Protein AF-A0A9W7AQK0-F1 (afdb_monomer_lite)

pLDDT: mean 72.65, std 18.32, range [32.09, 97.5]

Sequence (331 aa):
MNHQLFLATLLLLLQFLTVHTFIPSANLRSRTTLHSSPDDPESLLAEARRLRESASQLSSELPARPPPPSFAPPPTIQVYGSNGLLGSHLTKTLLRSTKSPVTALVHDYSRVSKISLTVGAEDGKGQIQAAWKSLEQSMEYDPTTQSSFGLDRLSLLECEILDPASLPPPADIIYFCATDFAGNKPRAISRLDPGLLFRSISRPLKGRVEIEGLKNLLQSIQKSKKKKDKKVTLIVPTVKRSAYGDFVTPFGDFHSIKKEQMDLLKAFKTDVDTRIVVLPRIDTLRESSGGIEVIEGLGGEGGEERKEWIGPEDAARIVMEIERDSTIIIK

Secondary structure (DSSP, 8-state):
--HHHHHHHHHHHHHHHHSSS----------------TT-HHHHHHHHHHHHHHHHHHHHHSPPPPPPP--PPPPPEEEETTTSHHHHHHHHHHHHH--S-EEEEES-GGGTHHHHHHHTTT-SB-----TTS-----PBP-HHHHGGGTGGGEEEEE--TTSGGGPPPP-SEEEE---SEETTEEHHHHTT-HHHHHHHHHS--TTHIIIIIHHHHHHHHHHHHTTS----EEEEEEE-GGGS---EEBTEEHHHHHHHHHHHHHH--SS-EEEEEEE-EE-SSS---SS--B------SS-----BEE-HHHHHHHHHHHHH-S-----

InterPro domains:
  IPR036291 NAD(P)-binding domain superfamily [SSF51735] (75-322)

Organism: NCBI:txid1714387

Foldseek 3Di:
DDPVVVVVVVVVVVVVVVVPPDDPPPPPPPPDPDDDDPPDPVVVVVVVVVVVVVVVVVVVVDDDDPPDPPDPADFAEEEAPCLDLLNLLLLQCCLLPHPHQYEYEDQDPVRCPSSCVSLCVVVADWPDDDPPDPDPTDGDHDCVPCVSSNVVRYHYAHADLLDLVRDDQDTQEYELPDAQDDQFHGPLVVVVDVVSVVVCPPPNCHLCCLAVSVVSVLVSNVVNCVVPVGAHEYEYEDEDPLLDPWPQDPVGTSVVSVVNSVVVVVVSPDRHNYHYHYFFHEDAVDPQPPDFDWDPDPDDPDDDRTRTYGYSNVSSVSSVVVVVDVDDDPD

Radius of gyration: 30.54 Å; chains: 1; bounding box: 90×71×78 Å

Structure (mmCIF, N/CA/C/O backbone):
data_AF-A0A9W7AQK0-F1
#
_entry.id   AF-A0A9W7AQK0-F1
#
loop_
_atom_site.group_PDB
_atom_site.id
_atom_site.type_symbol
_atom_site.label_atom_id
_atom_site.label_alt_id
_atom_site.label_comp_id
_atom_site.label_asym_id
_atom_site.label_entity_id
_atom_site.label_seq_id
_atom_site.pdbx_PDB_ins_code
_atom_site.Cartn_x
_atom_site.Cartn_y
_atom_site.Cartn_z
_atom_site.occupancy
_atom_site.B_iso_or_equiv
_atom_site.auth_seq_id
_atom_site.auth_comp_id
_atom_site.auth_asym_id
_atom_site.auth_atom_id
_atom_site.pdbx_PDB_model_num
ATOM 1 N N . MET A 1 1 ? -1.268 -52.664 8.878 1.00 52.69 1 MET A N 1
ATOM 2 C CA . MET A 1 1 ? -2.234 -51.647 9.354 1.00 52.69 1 MET A CA 1
ATOM 3 C C . MET A 1 1 ? -1.934 -51.364 10.814 1.00 52.69 1 MET A C 1
ATOM 5 O O . MET A 1 1 ? -1.897 -52.294 11.606 1.00 52.69 1 MET A O 1
ATOM 9 N N . ASN A 1 2 ? -1.594 -50.116 11.134 1.00 64.88 2 ASN A N 1
ATOM 10 C CA . ASN A 1 2 ? -0.906 -49.755 12.373 1.00 64.88 2 ASN A CA 1
ATOM 11 C C . ASN A 1 2 ? -1.846 -49.769 13.584 1.00 64.88 2 ASN A C 1
ATOM 13 O O . ASN A 1 2 ? -2.709 -48.902 13.709 1.00 64.88 2 ASN A O 1
ATOM 17 N N . HIS A 1 3 ? -1.613 -50.698 14.514 1.00 64.88 3 HIS A N 1
ATOM 18 C CA . HIS A 1 3 ? -2.299 -50.769 15.811 1.00 64.88 3 HIS A CA 1
ATOM 19 C C . HIS A 1 3 ? -2.246 -49.452 16.606 1.00 64.88 3 HIS A C 1
ATOM 21 O O . HIS A 1 3 ? -3.156 -49.170 17.381 1.00 64.88 3 HIS A O 1
ATOM 27 N N . GLN A 1 4 ? -1.233 -48.612 16.374 1.00 72.25 4 GLN A N 1
ATOM 28 C CA . GLN A 1 4 ? -1.126 -47.305 17.026 1.00 72.25 4 GLN A CA 1
ATOM 29 C C . GLN A 1 4 ? -2.146 -46.277 16.525 1.00 72.25 4 GLN A C 1
ATOM 31 O O . GLN A 1 4 ? -2.617 -45.463 17.315 1.00 72.25 4 GLN A O 1
ATOM 36 N N . LEU A 1 5 ? -2.544 -46.341 15.249 1.00 74.62 5 LEU A N 1
ATOM 37 C CA . LEU A 1 5 ? -3.557 -45.429 14.716 1.00 74.62 5 LEU A CA 1
ATOM 38 C C . LEU A 1 5 ? -4.938 -45.776 15.289 1.00 74.62 5 LEU A C 1
ATOM 40 O O . LEU A 1 5 ? -5.676 -44.885 15.686 1.00 74.62 5 LEU A O 1
ATOM 44 N N . PHE A 1 6 ? -5.237 -47.072 15.433 1.00 80.06 6 PHE A N 1
ATOM 45 C CA . PHE A 1 6 ? -6.491 -47.550 16.021 1.00 80.06 6 PHE A CA 1
ATOM 46 C C . PHE A 1 6 ? -6.626 -47.170 17.504 1.00 80.06 6 PHE A C 1
ATOM 48 O O . PHE A 1 6 ? -7.693 -46.737 17.935 1.00 80.06 6 PHE A O 1
ATOM 55 N N . LEU A 1 7 ? -5.536 -47.261 18.278 1.00 79.81 7 LEU A N 1
ATOM 56 C CA . LEU A 1 7 ? -5.542 -46.864 19.690 1.00 79.81 7 LEU A CA 1
ATOM 57 C C . LEU A 1 7 ? -5.763 -45.353 19.864 1.00 79.81 7 LEU A C 1
ATOM 59 O O . LEU A 1 7 ? -6.503 -44.939 20.755 1.00 79.81 7 LEU A O 1
ATOM 63 N N . ALA A 1 8 ? -5.160 -44.534 18.995 1.00 77.38 8 ALA A N 1
ATOM 64 C CA . ALA A 1 8 ? -5.321 -43.083 19.026 1.00 77.38 8 ALA A CA 1
ATOM 65 C C . ALA A 1 8 ? -6.760 -42.660 18.689 1.00 77.38 8 ALA A C 1
ATOM 67 O O . ALA A 1 8 ? -7.315 -41.795 19.363 1.00 77.38 8 ALA A O 1
ATOM 68 N N . THR A 1 9 ? -7.398 -43.303 17.704 1.00 77.81 9 THR A N 1
ATOM 69 C CA . THR A 1 9 ? -8.801 -43.018 17.360 1.00 77.81 9 THR A CA 1
ATOM 70 C C . THR A 1 9 ? -9.765 -43.466 18.465 1.00 77.81 9 THR A C 1
ATOM 72 O O . THR A 1 9 ? -10.720 -42.752 18.762 1.00 77.81 9 THR A O 1
ATOM 75 N N . LEU A 1 10 ? -9.493 -44.598 19.127 1.00 79.19 10 LEU A N 1
ATOM 76 C CA . LEU A 1 10 ? -10.304 -45.093 20.246 1.00 79.19 10 LEU A CA 1
ATOM 77 C C . LEU A 1 10 ? -10.217 -44.169 21.476 1.00 79.19 10 LEU A C 1
ATOM 79 O O . LEU A 1 10 ? -11.235 -43.892 22.109 1.00 79.19 10 LEU A O 1
ATOM 83 N N . LEU A 1 11 ? -9.026 -43.643 21.785 1.00 75.62 11 LEU A N 1
ATOM 84 C CA . LEU A 1 11 ? -8.821 -42.681 22.877 1.00 75.62 11 LEU A CA 1
ATOM 85 C C . LEU A 1 11 ? -9.526 -41.341 22.618 1.00 75.62 11 LEU A C 1
ATOM 87 O O . LEU A 1 11 ? -10.100 -40.770 23.543 1.00 75.62 11 LEU A O 1
ATOM 91 N N . LEU A 1 12 ? -9.548 -40.873 21.368 1.00 72.38 12 LEU A N 1
ATOM 92 C CA . LEU A 1 12 ? -10.238 -39.634 20.984 1.00 72.38 12 LEU A CA 1
ATOM 93 C C . LEU A 1 12 ? -11.769 -39.768 21.074 1.00 72.38 12 LEU A C 1
ATOM 95 O O . LEU A 1 12 ? -12.451 -38.836 21.497 1.00 72.38 12 LEU A O 1
ATOM 99 N N . LEU A 1 13 ? -12.309 -40.950 20.759 1.00 66.81 13 LEU A N 1
ATOM 100 C CA . LEU A 1 13 ? -13.733 -41.272 20.919 1.00 66.81 13 LEU A CA 1
ATOM 101 C C . LEU A 1 13 ? -14.154 -41.388 22.395 1.00 66.81 13 LEU A C 1
ATOM 103 O O . LEU A 1 13 ? -15.233 -40.926 22.765 1.00 66.81 13 LEU A O 1
ATOM 107 N N . LEU A 1 14 ? -13.287 -41.932 23.256 1.00 63.62 14 LEU A N 1
ATOM 108 C CA . LEU A 1 14 ? -13.517 -42.006 24.706 1.00 63.62 14 LEU A CA 1
ATOM 109 C C . LEU A 1 14 ? -13.487 -40.629 25.390 1.00 63.62 14 LEU A C 1
ATOM 111 O O . LEU A 1 14 ? -14.217 -40.421 26.358 1.00 63.62 14 LEU A O 1
ATOM 115 N N . GLN A 1 15 ? -12.706 -39.676 24.873 1.00 62.91 15 GLN A N 1
ATOM 116 C CA . GLN A 1 15 ? -12.712 -38.289 25.357 1.00 62.91 15 GLN A CA 1
ATOM 117 C C . GLN A 1 15 ? -13.956 -37.504 24.915 1.00 62.91 15 GLN A C 1
ATOM 119 O O . GLN A 1 15 ? -14.412 -36.627 25.643 1.00 62.91 15 GLN A O 1
ATOM 124 N N . PHE A 1 16 ? -14.555 -37.842 23.769 1.00 53.00 16 PHE A N 1
ATOM 125 C CA . PHE A 1 16 ? -15.816 -37.228 23.339 1.00 53.00 16 PHE A CA 1
ATOM 126 C C . PHE A 1 16 ? -17.032 -37.741 24.126 1.00 53.00 16 PHE A C 1
ATOM 128 O O . PHE A 1 16 ? -17.964 -36.974 24.368 1.00 53.00 16 PHE A O 1
ATOM 135 N N . LEU A 1 17 ? -17.021 -39.000 24.586 1.00 49.62 17 LEU A N 1
ATOM 136 C CA . LEU A 1 17 ? -18.114 -39.533 25.410 1.00 49.62 17 LEU A CA 1
ATOM 137 C C . LEU A 1 17 ? -18.139 -38.970 26.842 1.00 49.62 17 LEU A C 1
ATOM 139 O O . LEU A 1 17 ? -19.215 -38.883 27.429 1.00 49.62 17 LEU A O 1
ATOM 143 N N . THR A 1 18 ? -17.003 -38.557 27.409 1.00 49.09 18 THR A N 1
ATOM 144 C CA . THR A 1 18 ? -16.948 -38.046 28.794 1.00 49.09 18 THR A CA 1
ATOM 145 C C . THR A 1 18 ? -17.359 -36.580 28.937 1.00 49.09 18 THR A C 1
ATOM 147 O O . THR A 1 18 ? -17.734 -36.165 30.032 1.00 49.09 18 THR A O 1
ATOM 150 N N . VAL A 1 19 ? -17.378 -35.799 27.850 1.00 45.88 19 VAL A N 1
ATOM 151 C CA . VAL A 1 19 ? -17.792 -34.380 27.887 1.00 45.88 19 VAL A CA 1
ATOM 152 C C . VAL A 1 19 ? -19.321 -34.210 27.839 1.00 45.88 19 VAL A C 1
ATOM 154 O O . VAL A 1 19 ? -19.832 -33.171 28.249 1.00 45.88 19 VAL A O 1
ATOM 157 N N . HIS A 1 20 ? -20.084 -35.237 27.444 1.00 45.06 20 HIS A N 1
ATOM 158 C CA . HIS A 1 20 ? -21.548 -35.147 27.326 1.00 45.06 20 HIS A CA 1
ATOM 159 C C . HIS A 1 20 ? -22.370 -35.742 28.482 1.00 45.06 20 HIS A C 1
ATOM 161 O O . HIS A 1 20 ? -23.597 -35.700 28.423 1.00 45.06 20 HIS A O 1
ATOM 167 N N . THR A 1 21 ? -21.749 -36.222 29.565 1.00 45.25 21 THR A N 1
ATOM 168 C CA . THR A 1 21 ? -22.485 -36.835 30.694 1.00 45.25 21 THR A CA 1
ATOM 169 C C . THR A 1 21 ? -22.373 -36.098 32.030 1.00 45.25 21 THR A C 1
ATOM 171 O O . THR A 1 21 ? -22.734 -36.662 33.058 1.00 45.25 21 THR A O 1
ATOM 174 N N . PHE A 1 22 ? -21.935 -34.836 32.058 1.00 39.56 22 PHE A N 1
ATOM 175 C CA . PHE A 1 22 ? -21.877 -34.050 33.299 1.00 39.56 22 PHE A CA 1
ATOM 176 C C . PHE A 1 22 ? -22.758 -32.796 33.236 1.00 39.56 22 PHE A C 1
ATOM 178 O O . PHE A 1 22 ? -22.288 -31.663 33.256 1.00 39.56 22 PHE A O 1
ATOM 185 N N . ILE A 1 23 ? -24.075 -33.011 33.187 1.00 42.44 23 ILE A N 1
ATOM 186 C CA . ILE A 1 23 ? -25.036 -32.040 33.717 1.00 42.44 23 ILE A CA 1
ATOM 187 C C . ILE A 1 23 ? -25.319 -32.495 35.151 1.00 42.44 23 ILE A C 1
ATOM 189 O O . ILE A 1 23 ? -25.985 -33.517 35.329 1.00 42.44 23 ILE A O 1
ATOM 193 N N . PRO A 1 24 ? -24.834 -31.800 36.192 1.00 41.81 24 PRO A N 1
ATOM 194 C CA . PRO A 1 24 ? -25.312 -32.065 37.533 1.00 41.81 24 PRO A CA 1
ATOM 195 C C . PRO A 1 24 ? -26.771 -31.607 37.593 1.00 41.81 24 PRO A C 1
ATOM 197 O O . PRO A 1 24 ? -27.074 -30.417 37.670 1.00 41.81 24 PRO A O 1
ATOM 200 N N . SER A 1 25 ? -27.690 -32.570 37.537 1.00 41.91 25 SER A N 1
ATOM 201 C CA . SER A 1 25 ? -29.068 -32.388 37.977 1.00 41.91 25 SER A CA 1
ATOM 202 C C . SER A 1 25 ? -29.038 -32.066 39.469 1.00 41.91 25 SER A C 1
ATOM 204 O O . SER A 1 25 ? -29.049 -32.958 40.319 1.00 41.91 25 SER A O 1
ATOM 206 N N . ALA A 1 26 ? -28.959 -30.778 39.797 1.00 39.44 26 ALA A N 1
ATOM 207 C CA . ALA A 1 26 ? -29.185 -30.297 41.145 1.00 39.44 26 ALA A CA 1
ATOM 208 C C . ALA A 1 26 ? -30.656 -30.552 41.500 1.00 39.44 26 ALA A C 1
ATOM 210 O O . ALA A 1 26 ? -31.553 -29.769 41.194 1.00 39.44 26 ALA A O 1
ATOM 211 N N . ASN A 1 27 ? -30.886 -31.698 42.138 1.00 43.28 27 ASN A N 1
ATOM 212 C CA . ASN A 1 27 ? -32.055 -31.989 42.950 1.00 43.28 27 ASN A CA 1
ATOM 213 C C . ASN A 1 27 ? -32.122 -30.963 44.092 1.00 43.28 27 ASN A C 1
ATOM 215 O O . ASN A 1 27 ? -31.635 -31.222 45.191 1.00 43.28 27 ASN A O 1
ATOM 219 N N . LEU A 1 28 ? -32.757 -29.813 43.866 1.00 38.53 28 LEU A N 1
ATOM 220 C CA . LEU A 1 28 ? -33.332 -29.042 44.964 1.00 38.53 28 LEU A CA 1
ATOM 221 C C . LEU A 1 28 ? -34.756 -29.547 45.207 1.00 38.53 28 LEU A C 1
ATOM 223 O O . LEU A 1 28 ? -35.746 -29.007 44.724 1.00 38.53 28 LEU A O 1
ATOM 227 N N . ARG A 1 29 ? -34.848 -30.619 45.999 1.00 42.28 29 ARG A N 1
ATOM 228 C CA . ARG A 1 29 ? -36.045 -30.902 46.794 1.00 42.28 29 ARG A CA 1
ATOM 229 C C . ARG A 1 29 ? -36.091 -29.893 47.944 1.00 42.28 29 ARG A C 1
ATOM 231 O O . ARG A 1 29 ? -35.731 -30.226 49.069 1.00 42.28 29 ARG A O 1
ATOM 238 N N . SER A 1 30 ? -36.550 -28.674 47.686 1.00 38.06 30 SER A N 1
ATOM 239 C CA . SER A 1 30 ? -37.115 -27.833 48.742 1.00 38.06 30 SER A CA 1
ATOM 240 C C . SER A 1 30 ? -38.585 -28.200 48.882 1.00 38.06 30 SER A C 1
ATOM 242 O O . SER A 1 30 ? -39.457 -27.785 48.126 1.00 38.06 30 SER A O 1
ATOM 244 N N . ARG A 1 31 ? -38.839 -29.070 49.855 1.00 42.19 31 ARG A N 1
ATOM 245 C CA . ARG A 1 31 ? -40.166 -29.421 50.342 1.00 42.19 31 ARG A CA 1
ATOM 246 C C . ARG A 1 31 ? -40.685 -28.229 51.153 1.00 42.19 31 ARG A C 1
ATOM 248 O O . ARG A 1 31 ? -40.547 -28.214 52.368 1.00 42.19 31 ARG A O 1
ATOM 255 N N . THR A 1 32 ? -41.241 -27.221 50.490 1.00 40.59 32 THR A N 1
ATOM 256 C CA . THR A 1 32 ? -42.062 -26.193 51.138 1.00 40.59 32 THR A CA 1
ATOM 257 C C . THR A 1 32 ? -43.504 -26.678 51.156 1.00 40.59 32 THR A C 1
ATOM 259 O O . THR A 1 32 ? -44.268 -26.522 50.212 1.00 40.59 32 THR A O 1
ATOM 262 N N . THR A 1 33 ? -43.877 -27.327 52.255 1.00 50.25 33 THR A N 1
ATOM 263 C CA . THR A 1 33 ? -45.277 -27.420 52.666 1.00 50.25 33 THR A CA 1
ATOM 264 C C . THR A 1 33 ? -45.753 -26.016 53.024 1.00 50.25 33 THR A C 1
ATOM 266 O O . THR A 1 33 ? -45.408 -25.521 54.094 1.00 50.25 33 THR A O 1
ATOM 269 N N . LEU A 1 34 ? -46.529 -25.380 52.149 1.00 39.22 34 LEU A N 1
ATOM 270 C CA . LEU A 1 34 ? -47.297 -24.182 52.479 1.00 39.22 34 LEU A CA 1
ATOM 271 C C . LEU A 1 34 ? -48.729 -24.368 51.977 1.00 39.22 34 LEU A C 1
ATOM 273 O O . LEU A 1 34 ? -49.031 -24.270 50.792 1.00 39.22 34 LEU A O 1
ATOM 277 N N . HIS A 1 35 ? -49.601 -24.700 52.927 1.00 49.81 35 HIS A N 1
ATOM 278 C CA . HIS A 1 35 ? -51.032 -24.474 52.820 1.00 49.81 35 HIS A CA 1
ATOM 279 C C . HIS A 1 35 ? -51.273 -22.961 52.779 1.00 49.81 35 HIS A C 1
ATOM 281 O O . HIS A 1 35 ? -51.247 -22.305 53.816 1.00 49.81 35 HIS A O 1
ATOM 287 N N . SER A 1 36 ? -51.539 -22.415 51.599 1.00 50.25 36 SER A N 1
ATOM 288 C CA . SER A 1 36 ? -52.237 -21.138 51.454 1.00 50.25 36 SER A CA 1
ATOM 289 C C . SER A 1 36 ? -52.898 -21.099 50.081 1.00 50.25 36 SER A C 1
ATOM 291 O O . SER A 1 36 ? -52.277 -21.424 49.073 1.00 50.25 36 SER A O 1
ATOM 293 N N . SER A 1 37 ? -54.189 -20.785 50.094 1.00 49.53 37 SER A N 1
ATOM 294 C CA . SER A 1 37 ? -55.095 -20.737 48.945 1.00 49.53 37 SER A CA 1
ATOM 295 C C . SER A 1 37 ? -54.499 -19.958 47.754 1.00 49.53 37 SER A C 1
ATOM 297 O O . SER A 1 37 ? -53.969 -18.871 47.977 1.00 49.53 37 SER A O 1
ATOM 299 N N . PRO A 1 38 ? -54.583 -20.467 46.509 1.00 53.12 38 PRO A N 1
ATOM 300 C CA . PRO A 1 38 ? -53.880 -19.909 45.349 1.00 53.12 38 PRO A CA 1
ATOM 301 C C . PRO A 1 38 ? -54.506 -18.646 44.723 1.00 53.12 38 PRO A C 1
ATOM 303 O O . PRO A 1 38 ? -53.978 -18.166 43.724 1.00 53.12 38 PRO A O 1
ATOM 306 N N . ASP A 1 39 ? -55.570 -18.074 45.294 1.00 59.72 39 ASP A N 1
ATOM 307 C CA . ASP A 1 39 ? -56.375 -17.043 44.612 1.00 59.72 39 ASP A CA 1
ATOM 308 C C . ASP A 1 39 ? -56.373 -15.655 45.280 1.00 59.72 39 ASP A C 1
ATOM 310 O O . ASP A 1 39 ? -57.175 -14.802 44.904 1.00 59.72 39 ASP A O 1
ATOM 314 N N . ASP A 1 40 ? -55.488 -15.391 46.250 1.00 70.75 40 ASP A N 1
ATOM 315 C CA . ASP A 1 40 ? -55.366 -14.049 46.837 1.00 70.75 40 ASP A CA 1
ATOM 316 C C . ASP A 1 40 ? -54.248 -13.226 46.152 1.00 70.75 40 ASP A C 1
ATOM 318 O O . ASP A 1 40 ? -53.055 -13.469 46.393 1.00 70.75 40 ASP A O 1
ATOM 322 N N . PRO A 1 41 ? -54.593 -12.245 45.293 1.00 72.75 41 PRO A N 1
ATOM 323 C CA . PRO A 1 41 ? -53.616 -11.423 44.583 1.00 72.75 41 PRO A CA 1
ATOM 324 C C . PRO A 1 41 ? -52.724 -10.595 45.520 1.00 72.75 41 PRO A C 1
ATOM 326 O O . PRO A 1 41 ? -51.595 -10.266 45.141 1.00 72.75 41 PRO A O 1
ATOM 329 N N . GLU A 1 42 ? -53.167 -10.287 46.744 1.00 77.12 42 GLU A N 1
ATOM 330 C CA . GLU A 1 42 ? -52.335 -9.566 47.713 1.00 77.12 42 GLU A CA 1
ATOM 331 C C . GLU A 1 42 ? -51.205 -10.444 48.266 1.00 77.12 42 GLU A C 1
ATOM 333 O O . GLU A 1 42 ? -50.072 -9.973 48.420 1.00 77.12 42 GLU A O 1
ATOM 338 N N . SER A 1 43 ? -51.467 -11.738 48.468 1.00 75.88 43 SER A N 1
ATOM 339 C CA . SER A 1 43 ? -50.463 -12.711 48.915 1.00 75.88 43 SER A CA 1
ATOM 340 C C . SER A 1 43 ? -49.345 -12.880 47.882 1.00 75.88 43 SER A C 1
ATOM 342 O O . SER A 1 43 ? -48.165 -12.914 48.232 1.00 75.88 43 SER A O 1
ATOM 344 N N . LEU A 1 44 ? -49.695 -12.926 46.593 1.00 76.00 44 LEU A N 1
ATOM 345 C CA . LEU A 1 44 ? -48.722 -13.040 45.501 1.00 76.00 44 LEU A CA 1
ATOM 346 C C . LEU A 1 44 ? -47.867 -11.774 45.351 1.00 76.00 44 LEU A C 1
ATOM 348 O O . LEU A 1 44 ? -46.663 -11.856 45.095 1.00 76.00 44 LEU A O 1
ATOM 352 N N . LEU A 1 45 ? -48.462 -10.595 45.551 1.00 80.88 45 LEU A N 1
ATOM 353 C CA . LEU A 1 45 ? -47.733 -9.325 45.551 1.00 80.88 45 LEU A CA 1
ATOM 354 C C . LEU A 1 45 ? -46.757 -9.221 46.729 1.00 80.88 45 LEU A C 1
ATOM 356 O O . LEU A 1 45 ? -45.650 -8.700 46.561 1.00 80.88 45 LEU A O 1
ATOM 360 N N . ALA A 1 46 ? -47.137 -9.729 47.902 1.00 82.31 46 ALA A N 1
ATOM 361 C CA . ALA A 1 46 ? -46.267 -9.778 49.073 1.00 82.31 46 ALA A CA 1
ATOM 362 C C . ALA A 1 46 ? -45.076 -10.735 48.866 1.00 82.31 46 ALA A C 1
ATOM 364 O O . ALA A 1 46 ? -43.936 -10.368 49.163 1.00 82.31 46 ALA A O 1
ATOM 365 N N . GLU A 1 47 ? -45.316 -11.913 48.283 1.00 83.81 47 GLU A N 1
ATOM 366 C CA . GLU A 1 47 ? -44.277 -12.886 47.914 1.00 83.81 47 GLU A CA 1
ATOM 367 C C . GLU A 1 47 ? -43.292 -12.289 46.891 1.00 83.81 47 GLU A C 1
ATOM 369 O O . GLU A 1 47 ? -42.075 -12.348 47.066 1.00 83.81 47 GLU A O 1
ATOM 374 N N . ALA A 1 48 ? -43.807 -11.622 45.851 1.00 80.56 48 ALA A N 1
ATOM 375 C CA . ALA A 1 48 ? -42.988 -10.992 44.816 1.00 80.56 48 ALA A CA 1
ATOM 376 C C . ALA A 1 48 ? -42.108 -9.853 45.360 1.00 80.56 48 ALA A C 1
ATOM 378 O O . ALA A 1 48 ? -40.973 -9.672 44.905 1.00 80.56 48 ALA A O 1
ATOM 379 N N . ARG A 1 49 ? -42.606 -9.087 46.343 1.00 85.62 49 ARG A N 1
ATOM 380 C CA . ARG A 1 49 ? -41.816 -8.056 47.037 1.00 85.62 49 ARG A CA 1
ATOM 381 C C . ARG A 1 49 ? -40.693 -8.678 47.859 1.00 85.62 49 ARG A C 1
ATOM 383 O O . ARG A 1 49 ? -39.549 -8.261 47.700 1.00 85.62 49 ARG A O 1
ATOM 390 N N . ARG A 1 50 ? -40.990 -9.724 48.636 1.00 87.62 50 ARG A N 1
ATOM 391 C CA . ARG A 1 50 ? -39.977 -10.462 49.406 1.00 87.62 50 ARG A CA 1
ATOM 392 C C . ARG A 1 50 ? -38.889 -11.046 48.512 1.00 87.62 50 ARG A C 1
ATOM 394 O O . ARG A 1 50 ? -37.712 -10.857 48.791 1.00 87.62 50 ARG A O 1
ATOM 401 N N . LEU A 1 51 ? -39.263 -11.682 47.402 1.00 83.69 51 LEU A N 1
ATOM 402 C CA . LEU A 1 51 ? -38.298 -12.243 46.453 1.00 83.69 51 LEU A CA 1
ATOM 403 C C . LEU A 1 51 ? -37.410 -11.163 45.817 1.00 83.69 51 LEU A C 1
ATOM 405 O O . LEU A 1 51 ? -36.215 -11.392 45.634 1.00 83.69 51 LEU A O 1
ATOM 409 N N . ARG A 1 52 ? -37.953 -9.974 45.519 1.00 84.31 52 ARG A N 1
ATOM 410 C CA . ARG A 1 52 ? -37.155 -8.831 45.040 1.00 84.31 52 ARG A CA 1
ATOM 411 C C . ARG A 1 52 ? -36.178 -8.317 46.090 1.00 84.31 52 ARG A C 1
ATOM 413 O O . ARG A 1 52 ? -35.034 -8.029 45.749 1.00 84.31 52 ARG A O 1
ATOM 420 N N . GLU A 1 53 ? -36.610 -8.207 47.340 1.00 86.69 53 GLU A N 1
ATOM 421 C CA . GLU A 1 53 ? -35.755 -7.768 48.446 1.00 86.69 53 GLU A CA 1
ATOM 422 C C . GLU A 1 53 ? -34.629 -8.774 48.703 1.00 86.69 53 GLU A C 1
ATOM 424 O O . GLU A 1 53 ? -33.464 -8.382 48.761 1.00 86.69 53 GLU A O 1
ATOM 429 N N . SER A 1 54 ? -34.940 -10.074 48.733 1.00 83.19 54 SER A N 1
ATOM 430 C CA . SER A 1 54 ? -33.936 -11.135 48.855 1.00 83.19 54 SER A CA 1
ATOM 431 C C . SER A 1 54 ? -32.969 -11.165 47.668 1.00 83.19 54 SER A C 1
ATOM 433 O O . SER A 1 54 ? -31.768 -11.327 47.866 1.00 83.19 54 SER A O 1
ATOM 435 N N . ALA A 1 55 ? -33.450 -10.949 46.438 1.00 77.31 55 ALA A N 1
ATOM 436 C CA . ALA A 1 55 ? -32.588 -10.857 45.259 1.00 77.31 55 ALA A CA 1
ATOM 437 C C . ALA A 1 55 ? -31.667 -9.625 45.304 1.00 77.31 55 ALA A C 1
ATOM 439 O O . ALA A 1 55 ? -30.502 -9.711 44.917 1.00 77.31 55 ALA A O 1
ATOM 440 N N . SER A 1 56 ? -32.163 -8.492 45.811 1.00 80.31 56 SER A N 1
ATOM 441 C CA . SER A 1 56 ? -31.363 -7.277 45.994 1.00 80.31 56 SER A CA 1
ATOM 442 C C . SER A 1 56 ? -30.287 -7.460 47.066 1.00 80.31 56 SER A C 1
ATOM 444 O O . SER A 1 56 ? -29.164 -6.996 46.880 1.00 80.31 56 SER A O 1
ATOM 446 N N . GLN A 1 57 ? -30.608 -8.152 48.161 1.00 82.12 57 GLN A N 1
ATOM 447 C CA . GLN A 1 57 ? -29.657 -8.467 49.229 1.00 82.12 57 GLN A CA 1
ATOM 448 C C . GLN A 1 57 ? -28.576 -9.437 48.739 1.00 82.12 57 GLN A C 1
ATOM 450 O O . GLN A 1 57 ? -27.392 -9.122 48.852 1.00 82.12 57 GLN A O 1
ATOM 455 N N . LEU A 1 58 ? -28.951 -10.530 48.060 1.00 79.25 58 LEU A N 1
ATOM 456 C CA . LEU A 1 58 ? -27.979 -11.443 47.445 1.00 79.25 58 LEU A CA 1
ATOM 457 C C . LEU A 1 58 ? -27.087 -10.735 46.418 1.00 79.25 58 LEU A C 1
ATOM 459 O O . LEU A 1 58 ? -25.887 -10.983 46.369 1.00 79.25 58 LEU A O 1
ATOM 463 N N . SER A 1 59 ? -27.646 -9.830 45.610 1.00 71.88 59 SER A N 1
ATOM 464 C CA . SER A 1 59 ? -26.859 -9.059 44.643 1.00 71.88 59 SER A CA 1
ATOM 465 C C . SER A 1 59 ? -25.857 -8.111 45.307 1.00 71.88 59 SER A C 1
ATOM 467 O O . SER A 1 59 ? -24.861 -7.773 44.671 1.00 71.88 59 SER A O 1
ATOM 469 N N . SER A 1 60 ? -26.119 -7.667 46.540 1.00 75.81 60 SER A N 1
ATOM 470 C CA . SER A 1 60 ? -25.209 -6.813 47.315 1.00 75.81 60 SER A CA 1
ATOM 471 C C . SER A 1 60 ? -24.127 -7.599 48.065 1.00 75.81 60 SER A C 1
ATOM 473 O O . SER A 1 60 ? -23.067 -7.050 48.353 1.00 75.81 60 SER A O 1
ATOM 475 N N . GLU A 1 61 ? -24.372 -8.885 48.334 1.00 76.69 61 GLU A N 1
ATOM 476 C CA . GLU A 1 61 ? -23.421 -9.803 48.975 1.00 76.69 61 GLU A CA 1
ATOM 477 C C . GLU A 1 61 ? -22.498 -10.510 47.971 1.00 76.69 61 GLU A C 1
ATOM 479 O O . GLU A 1 61 ? -21.452 -11.042 48.350 1.00 76.69 61 GLU A O 1
ATOM 484 N N . LEU A 1 62 ? -22.845 -10.504 46.678 1.00 72.06 62 LEU A N 1
ATOM 485 C CA 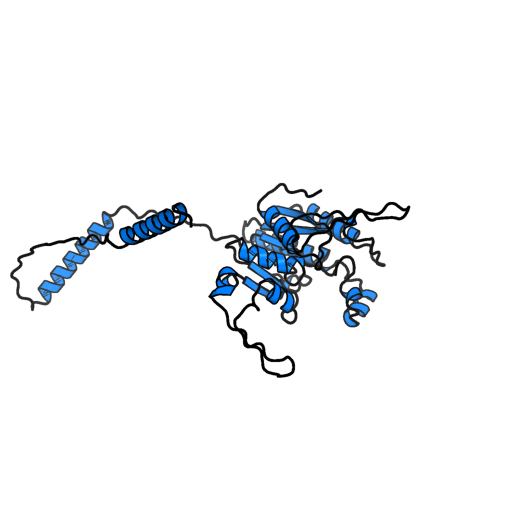. LEU A 1 62 ? -21.968 -11.017 45.633 1.00 72.06 62 LEU A CA 1
ATOM 486 C C . LEU A 1 62 ? -20.757 -10.082 45.462 1.00 72.06 62 LEU A C 1
ATOM 488 O O . LEU A 1 62 ? -20.936 -8.888 45.209 1.00 72.06 62 LEU A O 1
ATOM 492 N N . PRO A 1 63 ? -19.516 -10.599 45.548 1.00 71.12 63 PRO A N 1
ATOM 493 C CA . PRO A 1 63 ? -18.332 -9.793 45.295 1.00 71.12 63 PRO A CA 1
ATOM 494 C C . PRO A 1 63 ? -18.425 -9.199 43.889 1.00 71.12 63 PRO A C 1
ATOM 496 O O . PRO A 1 63 ? -18.788 -9.902 42.940 1.00 71.12 63 PRO A O 1
ATOM 499 N N . ALA A 1 64 ? -18.110 -7.905 43.762 1.00 70.00 64 ALA A N 1
ATOM 500 C CA . ALA A 1 64 ? -18.130 -7.206 42.484 1.00 70.00 64 ALA A CA 1
ATOM 501 C C . ALA A 1 64 ? -17.384 -8.049 41.447 1.00 70.00 64 ALA A C 1
ATOM 503 O O . ALA A 1 64 ? -16.191 -8.328 41.602 1.00 70.00 64 ALA A O 1
ATOM 504 N N . ARG A 1 65 ? -18.106 -8.501 40.413 1.00 58.56 65 ARG A N 1
ATOM 505 C CA . ARG A 1 65 ? -17.509 -9.261 39.317 1.00 58.56 65 ARG A CA 1
ATOM 506 C C . ARG A 1 65 ? -16.336 -8.421 38.807 1.00 58.56 65 ARG A C 1
ATOM 508 O O . ARG A 1 65 ? -16.575 -7.261 38.454 1.00 58.56 65 ARG A O 1
ATOM 515 N N . PRO A 1 66 ? -15.096 -8.945 38.797 1.00 62.72 66 PRO A N 1
ATOM 516 C CA . PRO A 1 66 ? -13.982 -8.187 38.256 1.00 62.72 66 PRO A CA 1
ATOM 517 C C . PRO A 1 66 ? -14.377 -7.748 36.843 1.00 62.72 66 PRO A C 1
ATOM 519 O O . PRO A 1 66 ? -14.977 -8.555 36.114 1.00 62.72 66 PRO A O 1
ATOM 522 N N . PRO A 1 67 ? -14.136 -6.477 36.469 1.00 58.31 67 PRO A N 1
ATOM 523 C CA . PRO A 1 67 ? -14.455 -6.020 35.129 1.00 58.31 67 PRO A CA 1
ATOM 524 C C . PRO A 1 67 ? -13.811 -6.999 34.141 1.00 58.31 67 PRO A C 1
ATOM 526 O O . PRO A 1 67 ? -12.680 -7.441 34.385 1.00 58.31 67 PRO A O 1
ATOM 529 N N . PRO A 1 68 ? -14.522 -7.403 33.070 1.00 54.41 68 PRO A N 1
ATOM 530 C CA . PRO A 1 68 ? -13.919 -8.260 32.063 1.00 54.41 68 PRO A CA 1
ATOM 531 C C . PRO A 1 68 ? -12.593 -7.623 31.629 1.00 54.41 68 PRO A C 1
ATOM 533 O O . PRO A 1 68 ? -12.530 -6.391 31.541 1.00 54.41 68 PRO A O 1
ATOM 536 N N . PRO A 1 69 ? -11.528 -8.415 31.402 1.00 51.31 69 PRO A N 1
ATOM 537 C CA . PRO A 1 69 ? -10.259 -7.866 30.957 1.00 51.31 69 PRO A CA 1
ATOM 538 C C . PRO A 1 69 ? -10.523 -6.985 29.736 1.00 51.31 69 PRO A C 1
ATOM 540 O O . PRO A 1 69 ? -11.046 -7.442 28.720 1.00 51.31 69 PRO A O 1
ATOM 543 N N . SER A 1 70 ? -10.228 -5.695 29.882 1.00 49.47 70 SER A N 1
ATOM 544 C CA . SER A 1 70 ? -10.305 -4.712 28.811 1.00 49.47 70 SER A CA 1
ATOM 545 C C . SER A 1 70 ? -9.232 -5.077 27.787 1.00 49.47 70 SER A C 1
ATOM 547 O O . SER A 1 70 ? -8.102 -4.593 27.862 1.00 49.47 70 SER A O 1
ATOM 549 N N . PHE A 1 71 ? -9.556 -5.961 26.846 1.00 62.53 71 PHE A N 1
ATOM 550 C CA . PHE A 1 71 ? -8.725 -6.149 25.669 1.00 62.53 71 PHE A CA 1
ATOM 551 C C . PHE A 1 71 ? -8.774 -4.841 24.886 1.00 62.53 71 PHE A C 1
ATOM 553 O O . PHE A 1 71 ? -9.831 -4.447 24.391 1.00 62.53 71 PHE A O 1
ATOM 560 N N . ALA A 1 72 ? -7.644 -4.135 24.820 1.00 70.44 72 ALA A N 1
ATOM 561 C CA . ALA A 1 72 ? -7.525 -3.000 23.922 1.00 70.44 72 ALA A CA 1
ATOM 562 C C . ALA A 1 72 ? -7.902 -3.469 22.504 1.00 70.44 72 ALA A C 1
ATOM 564 O O . ALA A 1 72 ? -7.489 -4.566 22.103 1.00 70.44 72 ALA A O 1
ATOM 565 N N . PRO A 1 73 ? -8.708 -2.696 21.756 1.00 82.38 73 PRO A N 1
ATOM 566 C CA . PRO A 1 73 ? -9.059 -3.070 20.397 1.00 82.38 73 PRO A CA 1
ATOM 567 C C . PRO A 1 73 ? -7.780 -3.228 19.561 1.00 82.38 73 PRO A C 1
ATOM 569 O O . PRO A 1 73 ? -6.800 -2.514 19.802 1.00 82.38 73 PRO A O 1
ATOM 572 N N . PRO A 1 74 ? -7.763 -4.154 18.587 1.00 88.75 74 PRO A N 1
ATOM 573 C CA . PRO A 1 74 ? -6.600 -4.333 17.732 1.00 88.75 74 PRO A CA 1
ATOM 574 C C . PRO A 1 74 ? -6.290 -3.033 16.965 1.00 88.75 74 PRO A C 1
ATOM 576 O O . PRO A 1 74 ? -7.220 -2.295 16.618 1.00 88.75 74 PRO A O 1
ATOM 579 N N . PRO A 1 75 ? -5.007 -2.747 16.677 1.00 91.69 75 PRO A N 1
ATOM 580 C CA . PRO A 1 75 ? -4.615 -1.532 15.966 1.00 91.69 75 PRO A CA 1
ATOM 581 C C . PRO A 1 75 ? -5.218 -1.517 14.560 1.00 91.69 75 PRO A C 1
ATOM 583 O O . PRO A 1 75 ? -5.316 -2.567 13.921 1.00 91.69 75 PRO A O 1
ATOM 586 N N . THR A 1 76 ? -5.616 -0.348 14.059 1.00 94.56 76 THR A N 1
ATOM 587 C CA . THR A 1 76 ? -6.114 -0.219 12.682 1.00 94.56 76 THR A CA 1
ATOM 588 C C . THR A 1 76 ? -4.964 -0.101 11.688 1.00 94.56 76 THR A C 1
ATOM 590 O O . THR A 1 76 ? -3.922 0.480 11.996 1.00 94.56 76 THR A O 1
ATOM 593 N N . ILE A 1 77 ? -5.155 -0.633 10.478 1.00 96.75 77 ILE A N 1
ATOM 594 C CA . ILE A 1 77 ? -4.117 -0.671 9.444 1.00 96.75 77 ILE A CA 1
ATOM 595 C C . ILE A 1 77 ? -4.605 0.018 8.170 1.00 96.75 77 ILE A C 1
ATOM 597 O O . ILE A 1 77 ? -5.715 -0.234 7.708 1.00 96.75 77 ILE A O 1
ATOM 601 N N . GLN A 1 78 ? -3.761 0.855 7.570 1.00 97.50 78 GLN A N 1
ATOM 602 C CA . GLN A 1 78 ? -3.973 1.447 6.248 1.00 97.50 78 GLN A CA 1
ATOM 603 C C . GLN A 1 78 ? -2.890 0.999 5.274 1.00 97.50 78 GLN A C 1
ATOM 605 O O . GLN A 1 78 ? -1.704 1.057 5.591 1.00 97.50 78 GLN A O 1
ATOM 610 N N . VAL A 1 79 ? -3.287 0.610 4.064 1.00 97.44 79 VAL A N 1
ATOM 611 C CA . VAL A 1 79 ? -2.356 0.236 2.993 1.00 97.44 79 VAL A CA 1
ATOM 612 C C . VAL A 1 79 ? -2.563 1.169 1.799 1.00 97.44 79 VAL A C 1
ATOM 614 O O . VAL A 1 79 ? -3.570 1.105 1.095 1.00 97.44 79 VAL A O 1
ATOM 617 N N . TYR A 1 80 ? -1.605 2.058 1.550 1.00 96.25 80 TYR A N 1
ATOM 618 C CA . TYR A 1 80 ? -1.595 2.921 0.369 1.00 96.25 80 TYR A CA 1
ATOM 619 C C . TYR A 1 80 ? -1.016 2.161 -0.820 1.00 96.25 80 TYR A C 1
ATOM 621 O O . TYR A 1 80 ? -0.002 1.480 -0.688 1.00 96.25 80 TYR A O 1
ATOM 629 N N . GLY A 1 81 ? -1.643 2.279 -1.993 1.00 92.50 81 GLY A N 1
ATOM 630 C CA . GLY A 1 81 ? -1.238 1.505 -3.168 1.00 92.50 81 GLY A CA 1
ATOM 631 C C . GLY A 1 81 ? -1.672 0.040 -3.095 1.00 92.50 81 GLY A C 1
ATOM 632 O O . GLY A 1 81 ? -0.990 -0.829 -3.639 1.00 92.50 81 GLY A O 1
ATOM 633 N N . SER A 1 82 ? -2.811 -0.240 -2.452 1.00 92.81 82 SER A N 1
ATOM 634 C CA . SER A 1 82 ? -3.311 -1.607 -2.229 1.00 92.81 82 SER A CA 1
ATOM 635 C C . SER A 1 82 ? -3.635 -2.368 -3.515 1.00 92.81 82 SER A C 1
ATOM 637 O O . SER A 1 82 ? -3.608 -3.589 -3.541 1.00 92.81 82 SER A O 1
ATOM 639 N N . ASN A 1 83 ? -3.881 -1.662 -4.619 1.00 89.25 83 ASN A N 1
ATOM 640 C CA . ASN A 1 83 ? -4.080 -2.277 -5.932 1.00 89.25 83 ASN A CA 1
ATOM 641 C C . ASN A 1 83 ? -2.758 -2.565 -6.687 1.00 89.25 83 ASN A C 1
ATOM 643 O O . ASN A 1 83 ? -2.743 -3.036 -7.825 1.00 89.25 83 ASN A O 1
ATOM 647 N N . GLY A 1 84 ? -1.612 -2.232 -6.085 1.00 88.56 84 GLY A N 1
ATOM 648 C CA . GLY A 1 84 ? -0.284 -2.574 -6.587 1.00 88.56 84 GLY A CA 1
ATOM 649 C C . GLY A 1 84 ? 0.063 -4.047 -6.363 1.00 88.56 84 GLY A C 1
ATOM 650 O O . GLY A 1 84 ? -0.635 -4.770 -5.659 1.00 88.56 84 GLY A O 1
ATOM 651 N N . LEU A 1 85 ? 1.173 -4.505 -6.955 1.00 89.62 85 LEU A N 1
ATOM 652 C CA . LEU A 1 85 ? 1.650 -5.876 -6.745 1.00 89.62 85 LEU A CA 1
ATOM 653 C C . LEU A 1 85 ? 1.948 -6.141 -5.264 1.00 89.62 85 LEU A C 1
ATOM 655 O O . LEU A 1 85 ? 1.305 -6.991 -4.669 1.00 89.62 85 LEU A O 1
ATOM 659 N N . LEU A 1 86 ? 2.847 -5.366 -4.657 1.00 92.38 86 LEU A N 1
ATOM 660 C CA . LEU A 1 86 ? 3.167 -5.525 -3.239 1.00 92.38 86 LEU A CA 1
ATOM 661 C C . LEU A 1 86 ? 1.958 -5.231 -2.342 1.00 92.38 86 LEU A C 1
ATOM 663 O O . LEU A 1 86 ? 1.657 -6.024 -1.460 1.00 92.38 86 LEU A O 1
ATOM 667 N N . GLY A 1 87 ? 1.245 -4.127 -2.593 1.00 94.38 87 GLY A N 1
ATOM 668 C CA . GLY A 1 87 ? 0.112 -3.703 -1.765 1.00 94.38 87 GLY A CA 1
ATOM 669 C C . GLY A 1 87 ? -0.996 -4.753 -1.672 1.00 94.38 87 GLY A C 1
ATOM 670 O O . GLY A 1 87 ? -1.450 -5.043 -0.575 1.00 94.38 87 GLY A O 1
ATOM 671 N N . SER A 1 88 ? -1.374 -5.384 -2.789 1.00 93.31 88 SER A N 1
ATOM 672 C CA . SER A 1 88 ? -2.446 -6.394 -2.792 1.00 93.31 88 SER A CA 1
ATOM 673 C C . SER A 1 88 ? -2.053 -7.667 -2.039 1.00 93.31 88 SER A C 1
ATOM 675 O O . SER A 1 88 ? -2.842 -8.181 -1.245 1.00 93.31 88 SER A O 1
ATOM 677 N N . HIS A 1 89 ? -0.819 -8.148 -2.227 1.00 94.88 89 HIS A N 1
ATOM 678 C CA . HIS A 1 89 ? -0.305 -9.300 -1.482 1.00 94.88 89 HIS A CA 1
ATOM 679 C C . HIS A 1 89 ? -0.114 -8.975 0.000 1.00 94.88 89 HIS A C 1
ATOM 681 O O . HIS A 1 89 ? -0.416 -9.807 0.848 1.00 94.88 89 HIS A O 1
ATOM 687 N N . LEU A 1 90 ? 0.315 -7.758 0.332 1.00 95.56 90 LEU A N 1
ATOM 688 C CA . LEU A 1 90 ? 0.406 -7.295 1.711 1.00 95.56 90 LEU A CA 1
ATOM 689 C C . LEU A 1 90 ? -0.970 -7.248 2.376 1.00 95.56 90 LEU A C 1
ATOM 691 O O . LEU A 1 90 ? -1.122 -7.777 3.472 1.00 95.56 90 LEU A O 1
ATOM 695 N N . THR A 1 91 ? -1.988 -6.701 1.706 1.00 96.19 91 THR A N 1
ATOM 696 C CA . THR A 1 91 ? -3.369 -6.727 2.201 1.00 96.19 91 THR A CA 1
ATOM 697 C C . THR A 1 91 ? -3.836 -8.162 2.445 1.00 96.19 91 THR A C 1
ATOM 699 O O . THR A 1 91 ? -4.310 -8.452 3.541 1.00 96.19 91 THR A O 1
ATOM 702 N N . LYS A 1 92 ? -3.639 -9.082 1.487 1.00 95.00 92 LYS A N 1
ATOM 703 C CA . LYS A 1 92 ? -3.938 -10.516 1.665 1.00 95.00 92 LYS A CA 1
ATOM 704 C C . LYS A 1 92 ? -3.255 -11.059 2.924 1.00 95.00 92 LYS A C 1
ATOM 706 O O . LYS A 1 92 ? -3.929 -11.590 3.803 1.00 95.00 92 LYS A O 1
ATOM 711 N N . THR A 1 93 ? -1.940 -10.885 3.043 1.00 94.69 93 THR A N 1
ATOM 712 C CA . THR A 1 93 ? -1.144 -11.390 4.170 1.00 94.69 93 THR A CA 1
ATOM 713 C C . THR A 1 93 ? -1.610 -10.818 5.511 1.00 94.69 93 THR A C 1
ATOM 715 O O . THR A 1 93 ? -1.753 -11.576 6.473 1.00 94.69 93 THR A O 1
ATOM 718 N N . LEU A 1 94 ? -1.921 -9.520 5.578 1.00 94.81 94 LEU A N 1
ATOM 719 C CA . LEU A 1 94 ? -2.438 -8.860 6.780 1.00 94.81 94 LEU A CA 1
ATOM 720 C C . LEU A 1 94 ? -3.790 -9.434 7.208 1.00 94.81 94 LEU A C 1
ATOM 722 O O . LEU A 1 94 ? -3.987 -9.720 8.391 1.00 94.81 94 LEU A O 1
ATOM 726 N N . LEU A 1 95 ? -4.703 -9.659 6.260 1.00 93.44 95 LEU A N 1
ATOM 727 C CA . LEU A 1 95 ? -6.005 -10.260 6.548 1.00 93.44 95 LEU A CA 1
ATOM 728 C C . LEU A 1 95 ? -5.866 -11.694 7.071 1.00 93.44 95 LEU A C 1
ATOM 730 O O . LEU A 1 95 ? -6.606 -12.084 7.974 1.00 93.44 95 LEU A O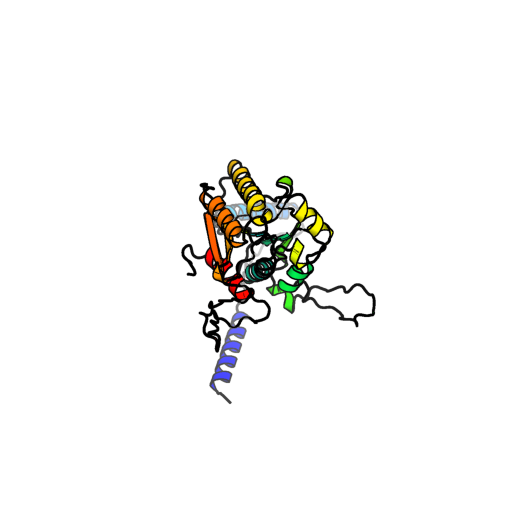 1
ATOM 734 N N . ARG A 1 96 ? -4.884 -12.461 6.577 1.00 92.38 96 ARG A N 1
ATOM 735 C CA . ARG A 1 96 ? -4.646 -13.841 7.042 1.00 92.38 96 ARG A CA 1
ATOM 736 C C . ARG A 1 96 ? -3.936 -13.915 8.390 1.00 92.38 96 ARG A C 1
ATOM 738 O O . ARG A 1 96 ? -4.173 -14.849 9.148 1.00 92.38 96 ARG A O 1
ATOM 745 N N . SER A 1 97 ? -3.085 -12.938 8.692 1.00 90.38 97 SER A N 1
ATOM 746 C CA . SER A 1 97 ? -2.110 -13.043 9.789 1.00 90.38 97 SER A CA 1
ATOM 747 C C . SER A 1 97 ? -2.414 -12.156 10.996 1.00 90.38 97 SER A C 1
ATOM 749 O O . SER A 1 97 ? -1.743 -12.270 12.023 1.00 90.38 97 SER A O 1
ATOM 751 N N . THR A 1 98 ? -3.395 -11.256 10.893 1.00 89.69 98 THR A N 1
ATOM 752 C CA . THR A 1 98 ? -3.769 -10.314 11.961 1.00 89.69 98 THR A CA 1
ATOM 753 C C . THR A 1 98 ? -5.269 -10.373 12.241 1.00 89.69 98 THR A C 1
ATOM 755 O O . THR A 1 98 ? -6.033 -10.876 11.420 1.00 89.69 98 THR A O 1
ATOM 758 N N . LYS A 1 99 ? -5.705 -9.828 13.387 1.00 91.25 99 LYS A N 1
ATOM 759 C CA . LYS A 1 99 ? -7.125 -9.560 13.705 1.00 91.25 99 LYS A CA 1
ATOM 760 C C . LYS A 1 99 ? -7.517 -8.088 13.515 1.00 91.25 99 LYS A C 1
ATOM 762 O O . LYS A 1 99 ? -8.653 -7.711 13.780 1.00 91.25 99 LYS A O 1
ATOM 767 N N . SER A 1 100 ? -6.590 -7.272 13.024 1.00 93.31 100 SER A N 1
ATOM 768 C CA . SER A 1 100 ? -6.771 -5.841 12.805 1.00 93.31 100 SER A CA 1
ATOM 769 C C . SER A 1 100 ? -7.744 -5.526 11.664 1.00 93.31 100 SER A C 1
ATOM 771 O O . SER A 1 100 ? -7.759 -6.253 10.667 1.00 93.31 100 SER A O 1
ATOM 773 N N . PRO A 1 101 ? -8.536 -4.445 11.773 1.00 94.62 101 PRO A N 1
ATOM 774 C CA . PRO A 1 101 ? -9.228 -3.849 10.634 1.00 94.62 101 PRO A CA 1
ATOM 775 C C . PRO A 1 101 ? -8.222 -3.300 9.617 1.00 94.62 101 PRO A C 1
ATOM 777 O O . PRO A 1 101 ? -7.272 -2.611 10.003 1.00 94.62 101 PRO A O 1
ATOM 780 N N . VAL A 1 102 ? -8.440 -3.577 8.331 1.00 95.94 102 VAL A N 1
ATOM 781 C CA . VAL A 1 102 ? -7.553 -3.163 7.236 1.00 95.94 102 VAL A CA 1
ATOM 782 C C . VAL A 1 102 ? -8.318 -2.273 6.260 1.00 95.94 102 VAL A C 1
ATOM 784 O O . VAL A 1 102 ? -9.273 -2.703 5.619 1.00 95.94 102 VAL A O 1
ATOM 787 N N . THR A 1 103 ? -7.867 -1.032 6.098 1.00 96.88 103 THR A N 1
ATOM 788 C CA . THR A 1 103 ? -8.331 -0.127 5.044 1.00 96.88 103 THR A CA 1
ATOM 789 C C . THR A 1 103 ? -7.364 -0.175 3.865 1.00 96.88 103 THR A C 1
ATOM 791 O O . THR A 1 103 ? -6.224 0.288 3.952 1.00 96.88 103 THR A O 1
ATOM 794 N N . ALA A 1 104 ? -7.826 -0.717 2.744 1.00 95.56 104 ALA A N 1
ATOM 795 C CA . ALA A 1 104 ? -7.103 -0.724 1.484 1.00 95.56 104 ALA A CA 1
ATOM 796 C C . ALA A 1 104 ? -7.396 0.562 0.701 1.00 95.56 104 ALA A C 1
ATOM 798 O O . ALA A 1 104 ? -8.515 0.759 0.225 1.00 95.56 104 ALA A O 1
ATOM 799 N N . LEU A 1 105 ? -6.392 1.432 0.552 1.00 94.44 105 LEU A N 1
ATOM 800 C CA . LEU A 1 105 ? -6.529 2.655 -0.235 1.00 94.44 105 LEU A CA 1
ATOM 801 C C . LEU A 1 105 ? -6.164 2.417 -1.702 1.00 94.44 105 LEU A C 1
ATOM 803 O O . LEU A 1 105 ? -5.072 1.921 -2.027 1.00 94.44 105 LEU A O 1
ATOM 807 N N . VAL A 1 106 ? -7.080 2.809 -2.583 1.00 89.06 106 VAL A N 1
ATOM 808 C CA . VAL A 1 106 ? -6.977 2.690 -4.042 1.00 89.06 106 VAL A CA 1
ATOM 809 C C . VAL A 1 106 ? -7.237 4.042 -4.699 1.00 89.06 106 VAL A C 1
ATOM 811 O O . VAL A 1 106 ? -7.918 4.881 -4.133 1.00 89.06 106 VAL A O 1
ATOM 814 N N . HIS A 1 107 ? -6.678 4.271 -5.885 1.00 83.25 107 HIS A N 1
ATOM 815 C CA . HIS A 1 107 ? -6.863 5.545 -6.592 1.00 83.25 107 HIS A CA 1
ATOM 816 C C . HIS A 1 107 ? -8.253 5.678 -7.234 1.00 83.25 107 HIS A C 1
ATOM 818 O O . HIS A 1 107 ? -8.764 6.781 -7.336 1.00 83.25 107 HIS A O 1
ATOM 824 N N . ASP A 1 108 ? -8.829 4.562 -7.687 1.00 75.50 108 ASP A N 1
ATOM 825 C CA . ASP A 1 108 ? -10.092 4.522 -8.427 1.00 75.50 108 ASP A CA 1
ATOM 826 C C . ASP A 1 108 ? -10.733 3.138 -8.245 1.00 75.50 108 ASP A C 1
ATOM 828 O O . ASP A 1 108 ? -10.075 2.111 -8.490 1.00 75.50 108 ASP A O 1
ATOM 832 N N . TYR A 1 109 ? -11.998 3.100 -7.816 1.00 76.25 109 TYR A N 1
ATOM 833 C CA . TYR A 1 109 ? -12.764 1.859 -7.668 1.00 76.25 109 TYR A CA 1
ATOM 834 C C . TYR A 1 109 ? -12.909 1.068 -8.973 1.00 76.25 109 TYR A C 1
ATOM 836 O O . TYR A 1 109 ? -12.965 -0.160 -8.936 1.00 76.25 109 TYR A O 1
ATOM 844 N N . SER A 1 110 ? -12.882 1.720 -10.138 1.00 69.44 110 SER A N 1
ATOM 845 C CA . SER A 1 110 ? -12.989 1.051 -11.443 1.00 69.44 110 SER A CA 1
ATOM 846 C C . SER A 1 110 ? -11.830 0.086 -11.730 1.00 69.44 110 SER A C 1
ATOM 848 O O . SER A 1 110 ? -11.893 -0.725 -12.655 1.00 69.44 110 SER A O 1
ATOM 850 N N . ARG A 1 111 ? -10.753 0.147 -10.935 1.00 69.00 111 ARG A N 1
ATOM 851 C CA . ARG A 1 111 ? -9.519 -0.616 -11.151 1.00 69.00 111 ARG A CA 1
ATOM 852 C C . ARG A 1 111 ? -9.215 -1.627 -10.047 1.00 69.00 111 ARG A C 1
ATOM 854 O O . ARG A 1 111 ? -8.079 -2.080 -9.986 1.00 69.00 111 ARG A O 1
ATOM 861 N N . VAL A 1 112 ? -10.167 -2.011 -9.196 1.00 81.00 112 VAL A N 1
ATOM 862 C CA . VAL A 1 112 ? -9.915 -2.876 -8.015 1.00 81.00 112 VAL A CA 1
ATOM 863 C C . VAL A 1 112 ? -9.815 -4.379 -8.299 1.00 81.00 112 VAL A C 1
ATOM 865 O O . VAL A 1 112 ? -9.625 -5.159 -7.369 1.00 81.00 112 VAL A O 1
ATOM 868 N N . SER A 1 113 ? -9.882 -4.804 -9.563 1.00 79.25 113 SER A N 1
ATOM 869 C CA . SER A 1 113 ? -9.847 -6.227 -9.934 1.00 79.25 113 SER A CA 1
ATOM 870 C C . SER A 1 113 ? -8.627 -6.961 -9.378 1.00 79.25 113 SER A C 1
ATOM 872 O O . SER A 1 113 ? -8.741 -8.069 -8.869 1.00 79.25 113 SER A O 1
ATOM 874 N N . LYS A 1 114 ? -7.446 -6.328 -9.387 1.00 83.56 114 LYS A N 1
ATOM 875 C CA . LYS A 1 114 ? -6.232 -6.977 -8.884 1.00 83.56 114 LYS A CA 1
ATOM 876 C C . LYS A 1 114 ? -6.288 -7.234 -7.380 1.00 83.56 114 LYS A C 1
ATOM 878 O O . LYS A 1 114 ? -5.960 -8.334 -6.956 1.00 83.56 114 LYS A O 1
ATOM 883 N N . ILE A 1 115 ? -6.659 -6.241 -6.570 1.00 86.19 115 ILE A N 1
ATOM 884 C CA . ILE A 1 115 ? -6.768 -6.463 -5.121 1.00 86.19 115 ILE A CA 1
ATOM 885 C C . ILE A 1 115 ? -7.872 -7.473 -4.801 1.00 86.19 115 ILE A C 1
ATOM 887 O O . ILE A 1 115 ? -7.640 -8.345 -3.971 1.00 86.19 115 ILE A O 1
ATOM 891 N N . SER A 1 116 ? -9.010 -7.392 -5.496 1.00 85.56 116 SER A N 1
ATOM 892 C CA . SER A 1 116 ? -10.152 -8.301 -5.357 1.00 85.56 116 SER A CA 1
ATOM 893 C C . SER A 1 116 ? -9.750 -9.765 -5.575 1.00 85.56 116 SER A C 1
ATOM 895 O O . SER A 1 116 ? -9.936 -10.596 -4.682 1.00 85.56 116 SER A O 1
ATOM 897 N N . LEU A 1 117 ? -9.072 -10.048 -6.692 1.00 86.31 117 LEU A N 1
ATOM 898 C CA . LEU A 1 117 ? -8.484 -11.355 -6.990 1.00 86.31 117 LEU A CA 1
ATOM 899 C C . LEU A 1 117 ? -7.469 -11.786 -5.923 1.00 86.31 117 LEU A C 1
ATOM 901 O O . LEU A 1 117 ? -7.566 -12.879 -5.377 1.00 86.31 117 LEU A O 1
ATOM 905 N N . THR A 1 118 ? -6.502 -10.930 -5.573 1.00 88.69 118 THR A N 1
ATOM 906 C CA . THR A 1 118 ? -5.418 -11.316 -4.654 1.00 88.69 118 THR A CA 1
ATOM 907 C C . THR A 1 118 ? -5.914 -11.640 -3.242 1.00 88.69 118 THR A C 1
ATOM 909 O O . THR A 1 118 ? -5.376 -12.544 -2.601 1.00 88.69 118 THR A O 1
ATOM 912 N N . VAL A 1 119 ? -6.913 -10.917 -2.720 1.00 88.94 119 VAL A N 1
ATOM 913 C CA . VAL A 1 119 ? -7.464 -11.212 -1.382 1.00 88.94 119 VAL A CA 1
ATOM 914 C C . VAL A 1 119 ? -8.422 -12.408 -1.386 1.00 88.94 119 VAL A C 1
ATOM 916 O O . VAL A 1 119 ? -8.740 -12.922 -0.309 1.00 88.94 119 VAL A O 1
ATOM 919 N N . GLY A 1 120 ? -8.829 -12.868 -2.574 1.00 83.62 120 GLY A N 1
ATOM 920 C CA . GLY A 1 120 ? -9.785 -13.953 -2.767 1.00 83.62 120 GLY A CA 1
ATOM 921 C C . GLY A 1 120 ? -11.239 -13.512 -2.591 1.00 83.62 120 GLY A C 1
ATOM 922 O O . GLY A 1 120 ? -12.091 -14.317 -2.218 1.00 83.62 120 GLY A O 1
ATOM 923 N N . ALA A 1 121 ? -11.544 -12.227 -2.819 1.00 81.38 121 ALA A N 1
ATOM 924 C CA . ALA A 1 121 ? -12.928 -11.739 -2.816 1.00 81.38 121 ALA A CA 1
ATOM 925 C C . ALA A 1 121 ? -13.744 -12.364 -3.960 1.00 81.38 121 ALA A C 1
ATOM 927 O O . ALA A 1 121 ? -14.951 -12.553 -3.835 1.00 81.38 121 ALA A O 1
ATOM 928 N N . GLU A 1 122 ? -13.053 -12.751 -5.031 1.00 79.12 122 GLU A N 1
ATOM 929 C CA . GLU A 1 122 ? -13.600 -13.438 -6.199 1.00 79.12 122 GLU A CA 1
ATOM 930 C C . GLU A 1 122 ? -13.614 -14.975 -6.064 1.00 79.12 122 GLU A C 1
ATOM 932 O O . GLU A 1 122 ? -14.127 -15.651 -6.942 1.00 79.12 122 GLU A O 1
ATOM 937 N N . ASP A 1 123 ? -13.151 -15.560 -4.954 1.00 77.62 123 ASP A N 1
ATOM 938 C CA . ASP A 1 123 ? -13.147 -17.027 -4.759 1.00 77.62 123 ASP A CA 1
ATOM 939 C C . ASP A 1 123 ? -14.511 -17.576 -4.277 1.00 77.62 123 ASP A C 1
ATOM 941 O O . ASP A 1 123 ? -14.591 -18.600 -3.593 1.00 77.62 123 ASP A O 1
ATOM 945 N N . GLY A 1 124 ? -15.593 -16.851 -4.566 1.00 68.50 124 GLY A N 1
ATOM 946 C CA . GLY A 1 124 ? -16.953 -17.213 -4.181 1.00 68.50 124 GLY A CA 1
ATOM 947 C C . GLY A 1 124 ? -17.511 -18.386 -4.990 1.00 68.50 124 GLY A C 1
ATOM 948 O O . GLY A 1 124 ? -16.934 -18.844 -5.978 1.00 68.50 124 GLY A O 1
ATOM 949 N N . LYS A 1 125 ? -18.692 -18.869 -4.601 1.00 64.06 125 LYS A N 1
ATOM 950 C CA . LYS A 1 125 ? -19.453 -19.817 -5.421 1.00 64.06 125 LYS A CA 1
ATOM 951 C C . LYS A 1 125 ? -20.152 -19.044 -6.534 1.00 64.06 125 LYS A C 1
ATOM 953 O O . LYS A 1 125 ? -20.960 -18.159 -6.278 1.00 64.06 125 LYS A O 1
ATOM 958 N N . GLY A 1 126 ? -19.859 -19.399 -7.779 1.00 60.00 126 GLY A N 1
ATOM 959 C CA . GLY A 1 126 ? -20.486 -18.802 -8.954 1.00 60.00 126 GLY A CA 1
ATOM 960 C C . GLY A 1 126 ? -20.620 -19.810 -10.088 1.00 60.00 126 GLY A C 1
ATOM 961 O O . GLY A 1 126 ? -19.831 -20.749 -10.208 1.00 60.00 126 GLY A O 1
ATOM 962 N N . GLN A 1 127 ? -21.627 -19.625 -10.942 1.00 50.53 127 GLN A N 1
ATOM 963 C CA . GLN A 1 127 ? -21.68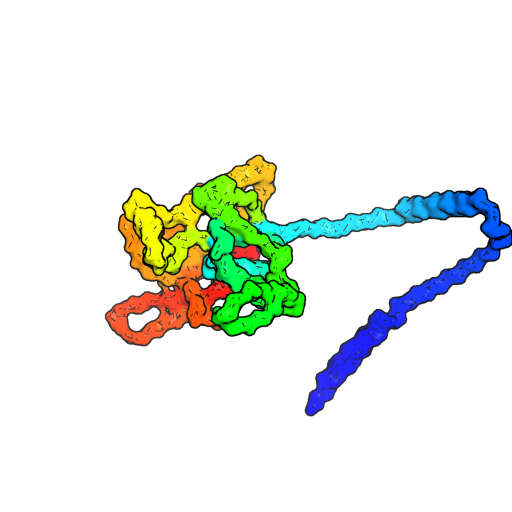2 -20.338 -12.215 1.00 50.53 127 GLN A CA 1
ATOM 964 C C . GLN A 1 127 ? -20.758 -19.641 -13.213 1.00 50.53 127 GLN A C 1
ATOM 966 O O . GLN A 1 127 ? -21.089 -18.585 -13.750 1.00 50.53 127 GLN A O 1
ATOM 971 N N . ILE A 1 128 ? -19.607 -20.252 -13.496 1.00 54.84 128 ILE A N 1
ATOM 972 C CA . ILE A 1 128 ? -18.737 -19.808 -14.587 1.00 54.84 128 ILE A CA 1
ATOM 973 C C . ILE A 1 128 ? -19.424 -20.183 -15.906 1.00 54.84 128 ILE A C 1
ATOM 975 O O . ILE A 1 128 ? -19.387 -21.334 -16.341 1.00 54.84 128 ILE A O 1
ATOM 979 N N . GLN A 1 129 ? -20.102 -19.222 -16.534 1.00 50.22 129 GLN A N 1
ATOM 980 C CA . GLN A 1 129 ? -20.603 -19.386 -17.900 1.00 50.22 129 GLN A CA 1
ATOM 981 C C . GLN A 1 129 ? -19.496 -19.095 -18.922 1.00 50.22 129 GLN A C 1
ATOM 983 O O . GLN A 1 129 ? -18.542 -18.370 -18.644 1.00 50.22 129 GLN A O 1
ATOM 988 N N . ALA A 1 130 ? -19.628 -19.664 -20.123 1.00 51.62 130 ALA A N 1
ATOM 989 C CA . ALA A 1 130 ? -18.708 -19.405 -21.227 1.00 51.62 130 ALA A CA 1
ATOM 990 C C . ALA A 1 130 ? -18.644 -17.903 -21.562 1.00 51.62 130 ALA A C 1
ATOM 992 O O . ALA A 1 130 ? -19.672 -17.227 -21.585 1.00 51.62 130 ALA A O 1
ATOM 993 N N . ALA A 1 131 ? -17.445 -17.408 -21.885 1.00 45.78 131 ALA A N 1
ATOM 994 C CA . ALA A 1 131 ? -17.119 -15.980 -22.006 1.00 45.78 131 ALA A CA 1
ATOM 995 C C . ALA A 1 131 ? -17.968 -15.168 -23.013 1.00 45.78 131 ALA A C 1
ATOM 997 O O . ALA A 1 131 ? -17.954 -13.943 -22.969 1.00 45.78 131 ALA A O 1
ATOM 998 N N . TRP A 1 132 ? -18.707 -15.818 -23.919 1.00 60.16 132 TRP A N 1
ATOM 999 C CA . TRP A 1 132 ? -19.582 -15.164 -24.903 1.00 60.16 132 TRP A CA 1
ATOM 1000 C C . TRP A 1 132 ? -21.040 -14.998 -24.448 1.00 60.16 132 TRP A C 1
ATOM 1002 O O . TRP A 1 132 ? -21.827 -14.365 -25.151 1.00 60.16 132 TRP A O 1
ATOM 1012 N N . LYS A 1 133 ? -21.441 -15.568 -23.304 1.00 46.94 133 LYS A N 1
ATOM 1013 C CA . LYS A 1 133 ? -22.754 -15.290 -22.713 1.00 46.94 133 LYS A CA 1
ATOM 1014 C C . LYS A 1 133 ? -22.633 -14.065 -21.815 1.00 46.94 133 LYS A C 1
ATOM 1016 O O . LYS A 1 133 ? -22.103 -14.138 -20.714 1.00 46.94 133 LYS A O 1
ATOM 1021 N N . SER A 1 134 ? -23.137 -12.939 -22.314 1.00 48.03 134 SER A N 1
ATOM 1022 C CA . SER A 1 134 ? -23.374 -11.729 -21.529 1.00 48.03 134 SER A CA 1
ATOM 1023 C C . SER A 1 134 ? -24.447 -12.023 -20.480 1.00 48.03 134 SER A C 1
ATOM 1025 O O . SER A 1 134 ? -25.639 -11.901 -20.738 1.00 48.03 134 SER A O 1
ATOM 1027 N N . LEU A 1 135 ? -24.018 -12.459 -19.304 1.00 48.53 135 LEU A N 1
ATOM 1028 C CA . LEU A 1 135 ? -2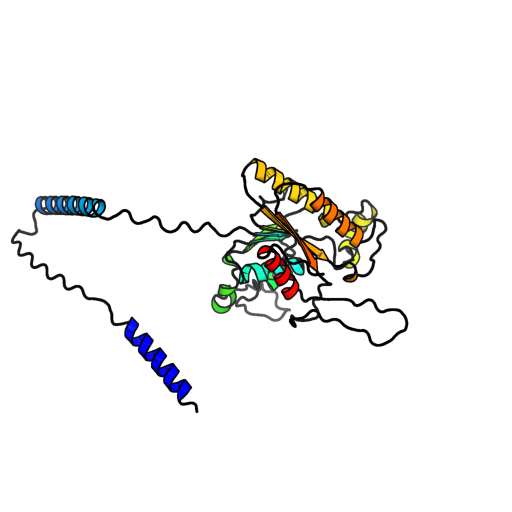4.782 -12.304 -18.080 1.00 48.53 135 LEU A CA 1
ATOM 1029 C C . LEU A 1 135 ? -23.817 -11.884 -16.982 1.00 48.53 135 LEU A C 1
ATOM 1031 O O . LEU A 1 135 ? -22.705 -12.405 -16.888 1.00 48.53 135 LEU A O 1
ATOM 1035 N N . GLU A 1 136 ? -24.262 -10.917 -16.188 1.00 53.56 136 GLU A N 1
ATOM 1036 C CA . GLU A 1 136 ? -23.615 -10.480 -14.959 1.00 53.56 136 GLU A CA 1
ATOM 1037 C C . GLU A 1 136 ? -23.225 -11.713 -14.137 1.00 53.56 136 GLU A C 1
ATOM 1039 O O . GLU A 1 136 ? -24.077 -12.479 -13.686 1.00 53.56 136 GLU A O 1
ATOM 1044 N N . GLN A 1 137 ? -21.921 -11.953 -14.004 1.00 55.69 137 GLN A N 1
ATOM 1045 C CA . GLN A 1 137 ? -21.416 -13.010 -13.143 1.00 55.69 137 GLN A CA 1
ATOM 1046 C C . GLN A 1 137 ? -21.605 -12.548 -11.699 1.00 55.69 137 GLN A C 1
ATOM 1048 O O . GLN A 1 137 ? -20.801 -11.785 -11.169 1.00 55.69 137 GLN A O 1
ATOM 1053 N N . SER A 1 138 ? -22.691 -12.981 -11.064 1.00 57.69 138 SER A N 1
ATOM 1054 C CA . SER A 1 138 ? -22.859 -12.831 -9.623 1.00 57.69 138 SER A CA 1
ATOM 1055 C C . SER A 1 138 ? -22.059 -13.927 -8.923 1.00 57.69 138 SER A C 1
ATOM 1057 O O . SER A 1 138 ? -22.348 -15.115 -9.090 1.00 57.69 138 SER A O 1
ATOM 1059 N N . MET A 1 139 ? -21.046 -13.536 -8.155 1.00 65.12 139 MET A N 1
ATOM 1060 C CA . MET A 1 139 ? -20.338 -14.443 -7.254 1.00 65.12 139 MET A CA 1
ATOM 1061 C C . MET A 1 139 ? -20.962 -14.340 -5.870 1.00 65.12 139 MET A C 1
ATOM 1063 O O . MET A 1 139 ? -21.046 -13.252 -5.302 1.00 65.12 139 MET A O 1
ATOM 1067 N N . GLU A 1 140 ? -21.425 -15.467 -5.342 1.00 75.25 140 GLU A N 1
ATOM 1068 C CA . GLU A 1 140 ? -21.956 -15.546 -3.988 1.00 75.25 140 GLU A CA 1
ATOM 1069 C C . GLU A 1 140 ? -20.842 -15.893 -3.006 1.00 75.25 140 GLU A C 1
ATOM 1071 O O . GLU A 1 140 ? -19.948 -16.693 -3.295 1.00 75.25 140 GLU A O 1
ATOM 1076 N N . TYR A 1 141 ? -20.910 -15.297 -1.818 1.00 74.25 141 TYR A N 1
ATOM 1077 C CA . TYR A 1 141 ? -19.960 -15.577 -0.753 1.00 74.25 141 TYR A CA 1
ATOM 1078 C C . TYR A 1 141 ? -19.988 -17.063 -0.371 1.00 74.25 141 TYR A C 1
ATOM 1080 O O . TYR A 1 141 ? -21.040 -17.601 -0.017 1.00 74.25 141 TYR A O 1
ATOM 1088 N N . ASP A 1 142 ? -18.827 -17.720 -0.394 1.00 78.50 142 ASP A N 1
ATOM 1089 C CA . ASP A 1 142 ? -18.693 -19.108 0.043 1.00 78.50 142 ASP A CA 1
ATOM 1090 C C . ASP A 1 142 ? -18.164 -19.179 1.484 1.00 78.50 142 ASP A C 1
ATOM 1092 O O . ASP A 1 142 ? -16.958 -19.026 1.701 1.00 78.50 142 ASP A O 1
ATOM 1096 N N . PRO A 1 143 ? -19.006 -19.476 2.492 1.00 75.44 143 PRO A N 1
ATOM 1097 C CA . PRO A 1 143 ? -18.563 -19.532 3.882 1.00 75.44 143 PRO A CA 1
ATOM 1098 C C . PRO A 1 143 ? -17.530 -20.634 4.140 1.00 75.44 143 PRO A C 1
ATOM 1100 O O . PRO A 1 143 ? -16.767 -20.530 5.098 1.00 75.44 143 PRO A O 1
ATOM 1103 N N . THR A 1 144 ? -17.466 -21.681 3.315 1.00 79.75 144 THR A N 1
ATOM 1104 C CA . THR A 1 144 ? -16.473 -22.753 3.481 1.00 79.75 144 THR A CA 1
ATOM 1105 C C . THR A 1 144 ? -15.070 -22.274 3.117 1.00 79.75 144 THR A C 1
ATOM 1107 O O . THR A 1 144 ? -14.119 -22.546 3.846 1.00 79.75 144 THR A O 1
ATOM 1110 N N . THR A 1 145 ? -14.950 -21.522 2.025 1.00 78.56 145 THR A N 1
ATOM 1111 C CA . THR A 1 145 ? -13.663 -21.064 1.492 1.00 78.56 145 THR A CA 1
ATOM 1112 C C . THR A 1 145 ? -13.285 -19.701 2.076 1.00 78.56 145 THR A C 1
ATOM 1114 O O . THR A 1 145 ? -12.217 -19.540 2.669 1.00 78.56 145 THR A O 1
ATOM 1117 N N . GLN A 1 146 ? -14.199 -18.730 2.006 1.00 79.75 146 GLN A N 1
ATOM 1118 C CA . GLN A 1 146 ? -13.925 -17.317 2.267 1.00 79.75 146 GLN A CA 1
ATOM 1119 C C . GLN A 1 146 ? -14.032 -16.904 3.746 1.00 79.75 146 GLN A C 1
ATOM 1121 O O . GLN A 1 146 ? -13.563 -15.827 4.113 1.00 79.75 146 GLN A O 1
ATOM 1126 N N . SER A 1 147 ? -14.552 -17.751 4.644 1.00 81.69 147 SER A N 1
ATOM 1127 C CA . SER A 1 147 ? -14.615 -17.423 6.087 1.00 81.69 147 SER A CA 1
ATOM 1128 C C . SER A 1 147 ? -13.244 -17.220 6.726 1.00 81.69 147 SER A C 1
ATOM 1130 O O . SER A 1 147 ? -13.077 -16.393 7.621 1.00 81.69 147 SER A O 1
ATOM 1132 N N . SER A 1 148 ? -12.231 -17.925 6.225 1.00 83.75 148 SER A N 1
ATOM 1133 C CA . SER A 1 148 ? -10.846 -17.779 6.676 1.00 83.75 148 SER A CA 1
ATOM 1134 C C . SER A 1 148 ? -10.133 -16.561 6.068 1.00 83.75 148 SER A C 1
ATOM 1136 O O . SER A 1 148 ? -8.960 -16.316 6.360 1.00 83.75 148 SER A O 1
ATOM 1138 N N . PHE A 1 149 ? -10.808 -15.803 5.193 1.00 88.56 149 PHE A N 1
ATOM 1139 C CA . PHE A 1 149 ? -10.173 -14.763 4.387 1.00 88.56 149 PHE A CA 1
ATOM 1140 C C . PHE A 1 149 ? -10.104 -13.419 5.100 1.00 88.56 149 PHE A C 1
ATOM 1142 O O . PHE A 1 149 ? -9.288 -12.580 4.728 1.00 88.56 149 PHE A O 1
ATOM 1149 N N . GLY A 1 150 ? -10.904 -13.231 6.153 1.00 86.50 150 GLY A N 1
ATOM 1150 C CA . GLY A 1 150 ? -10.941 -11.990 6.922 1.00 86.50 150 GLY A CA 1
ATOM 1151 C C . GLY A 1 150 ? -11.526 -10.807 6.149 1.00 86.50 150 GLY A C 1
ATOM 1152 O O . GLY A 1 150 ? -11.238 -9.666 6.502 1.00 86.50 150 GLY A O 1
ATOM 1153 N N . LEU A 1 151 ? -12.301 -11.059 5.085 1.00 88.06 151 LEU A N 1
ATOM 1154 C CA . LEU A 1 151 ? -12.883 -10.016 4.229 1.00 88.06 151 LEU A CA 1
ATOM 1155 C C . LEU A 1 151 ? -13.860 -9.106 4.989 1.00 88.06 151 LEU A C 1
ATOM 1157 O O . LEU A 1 151 ? -14.011 -7.946 4.629 1.00 88.06 151 LEU A O 1
ATOM 1161 N N . ASP A 1 152 ? -14.447 -9.593 6.082 1.00 86.94 152 ASP A N 1
ATOM 1162 C CA . ASP A 1 152 ? -15.278 -8.827 7.018 1.00 86.94 152 ASP A CA 1
ATOM 1163 C C . ASP A 1 152 ? -14.532 -7.655 7.681 1.00 86.94 152 ASP A C 1
ATOM 1165 O O . ASP A 1 152 ? -15.147 -6.692 8.136 1.00 86.94 152 ASP A O 1
ATOM 1169 N N . ARG A 1 153 ? -13.196 -7.719 7.717 1.00 92.50 153 ARG A N 1
ATOM 1170 C CA . ARG A 1 153 ? -12.316 -6.680 8.270 1.00 92.50 153 ARG A CA 1
ATOM 1171 C C . ARG A 1 153 ? -11.658 -5.810 7.202 1.00 92.50 153 ARG A C 1
ATOM 1173 O O . ARG A 1 153 ? -10.861 -4.938 7.559 1.00 92.50 153 ARG A O 1
ATOM 1180 N N . LEU A 1 154 ? -11.936 -6.059 5.923 1.00 93.69 154 LEU A N 1
ATOM 1181 C CA . LEU A 1 154 ? -11.392 -5.299 4.805 1.00 93.69 154 LEU A CA 1
ATOM 1182 C C . LEU A 1 154 ? -12.369 -4.198 4.386 1.00 93.69 154 LEU A C 1
ATOM 1184 O O . LEU A 1 154 ? -13.496 -4.474 3.990 1.00 93.69 154 LEU A O 1
ATOM 1188 N N . SER A 1 155 ? -11.891 -2.958 4.363 1.00 93.75 155 SER A N 1
ATOM 1189 C CA . SER A 1 155 ? -12.608 -1.828 3.768 1.00 93.75 155 SER A CA 1
ATOM 1190 C C . SER A 1 155 ? -11.809 -1.269 2.599 1.00 93.75 155 SER A C 1
ATOM 1192 O O . SER A 1 155 ? -10.618 -0.996 2.752 1.00 93.75 155 SER A O 1
ATOM 1194 N N . LEU A 1 156 ? -12.447 -1.045 1.449 1.00 91.12 156 LEU A N 1
ATOM 1195 C CA . LEU A 1 156 ? -11.827 -0.321 0.338 1.00 91.12 156 LEU A CA 1
ATOM 1196 C C . LEU A 1 156 ? -12.206 1.157 0.382 1.00 91.12 156 LEU A C 1
ATOM 1198 O O . LEU A 1 156 ? -13.387 1.497 0.448 1.00 91.12 156 LEU A O 1
ATOM 1202 N N . LEU A 1 157 ? -11.207 2.029 0.286 1.00 91.19 157 LEU A N 1
ATOM 1203 C CA . LEU A 1 157 ? -11.398 3.473 0.242 1.00 91.19 157 LEU A CA 1
ATOM 1204 C C . LEU A 1 157 ? -10.692 4.066 -0.977 1.00 91.19 157 LEU A C 1
ATOM 1206 O O . LEU A 1 157 ? -9.490 3.867 -1.161 1.00 91.19 157 LEU A O 1
ATOM 1210 N N . GLU A 1 158 ? -11.434 4.813 -1.786 1.00 89.75 158 GLU A N 1
ATOM 1211 C CA . GLU A 1 158 ? -10.845 5.623 -2.847 1.00 89.75 158 GLU A CA 1
ATOM 1212 C C . GLU A 1 158 ? -10.127 6.845 -2.261 1.00 89.75 158 GLU A C 1
ATOM 1214 O O . GLU A 1 158 ? -10.651 7.531 -1.384 1.00 89.75 158 GLU A O 1
ATOM 1219 N N . CYS A 1 159 ? -8.897 7.088 -2.709 1.00 89.94 159 CYS A N 1
ATOM 1220 C CA . CYS A 1 159 ? -8.043 8.157 -2.212 1.00 89.94 159 CYS A CA 1
ATOM 1221 C C . CYS A 1 159 ? -7.066 8.628 -3.298 1.00 89.94 159 CYS A C 1
ATOM 1223 O O . CYS A 1 159 ? -6.254 7.853 -3.815 1.00 89.94 159 CYS A O 1
ATOM 1225 N N . GLU A 1 160 ? -7.106 9.927 -3.596 1.00 89.88 160 GLU A N 1
ATOM 1226 C CA . GLU A 1 160 ? -6.121 10.615 -4.427 1.00 89.88 160 GLU A CA 1
ATOM 1227 C C . GLU A 1 160 ? -5.032 11.196 -3.524 1.00 89.88 160 GLU A C 1
ATOM 1229 O O . GLU A 1 160 ? -5.151 12.290 -2.982 1.00 89.88 160 GLU A O 1
ATOM 1234 N N . ILE A 1 161 ? -3.938 10.458 -3.353 1.00 90.75 161 ILE A N 1
ATOM 1235 C CA . ILE A 1 161 ? -2.872 10.811 -2.408 1.00 90.75 161 ILE A CA 1
ATOM 1236 C C . ILE A 1 161 ? -2.208 12.170 -2.697 1.00 90.75 161 ILE A C 1
ATOM 1238 O O . ILE A 1 161 ? -1.614 12.782 -1.804 1.00 90.75 161 ILE A O 1
ATOM 1242 N N . LEU A 1 162 ? -2.296 12.653 -3.940 1.00 88.75 162 LEU A N 1
ATOM 1243 C CA . LEU A 1 162 ? -1.806 13.972 -4.334 1.00 88.75 162 LEU A CA 1
ATOM 1244 C C . LEU A 1 162 ? -2.753 15.107 -3.926 1.00 88.75 162 LEU A C 1
ATOM 1246 O O . LEU A 1 162 ? -2.316 16.257 -3.897 1.00 88.75 162 LEU A O 1
ATOM 1250 N N . ASP A 1 163 ? -4.003 14.794 -3.585 1.00 89.81 163 ASP A N 1
ATOM 1251 C CA . ASP A 1 163 ? -4.972 15.699 -2.978 1.00 89.81 163 ASP A CA 1
ATOM 1252 C C . ASP A 1 163 ? -5.028 15.475 -1.451 1.00 89.81 163 ASP A C 1
ATOM 1254 O O . ASP A 1 163 ? -5.633 14.504 -0.982 1.00 89.81 163 ASP A O 1
ATOM 1258 N N . PRO A 1 164 ? -4.448 16.383 -0.640 1.00 89.38 164 PRO A N 1
ATOM 1259 C CA . PRO A 1 164 ? -4.456 16.265 0.815 1.00 89.38 164 PRO A CA 1
ATOM 1260 C C . PRO A 1 164 ? -5.857 16.190 1.433 1.00 89.38 164 PRO A C 1
ATOM 1262 O O . PRO A 1 164 ? -5.986 15.684 2.547 1.00 89.38 164 PRO A O 1
ATOM 1265 N N . ALA A 1 165 ? -6.885 16.727 0.764 1.00 89.44 165 ALA A N 1
ATOM 1266 C CA . ALA A 1 165 ? -8.255 16.713 1.269 1.00 89.44 165 ALA A CA 1
ATOM 1267 C C . ALA A 1 165 ? -8.905 15.324 1.173 1.00 89.44 165 ALA A C 1
ATOM 1269 O O . ALA A 1 165 ? -9.824 15.033 1.936 1.00 89.44 165 ALA A O 1
ATOM 1270 N N . SER A 1 166 ? -8.403 14.461 0.283 1.00 89.69 166 SER A N 1
ATOM 1271 C CA . SER A 1 166 ? -8.910 13.099 0.091 1.00 89.69 166 SER A CA 1
ATOM 1272 C C . SER A 1 166 ? -8.320 12.079 1.078 1.00 89.69 166 SER A C 1
ATOM 1274 O O . SER A 1 166 ? -8.775 10.936 1.141 1.00 89.69 166 SER A O 1
ATOM 1276 N N . LEU A 1 167 ? -7.294 12.464 1.849 1.00 92.81 167 LEU A N 1
ATOM 1277 C CA . LEU A 1 167 ? -6.634 11.565 2.793 1.00 92.81 167 LEU A CA 1
ATOM 1278 C C . LEU A 1 167 ? -7.557 11.243 3.979 1.00 92.81 167 LEU A C 1
ATOM 1280 O O . LEU A 1 167 ? -8.011 12.165 4.668 1.00 92.81 167 LEU A O 1
ATOM 1284 N N . PRO A 1 168 ? -7.784 9.957 4.303 1.00 93.31 168 PRO A N 1
ATOM 1285 C CA . PRO A 1 168 ? -8.533 9.604 5.498 1.00 93.31 168 PRO A CA 1
ATOM 1286 C C . PRO A 1 168 ? -7.755 9.961 6.773 1.00 93.31 168 PRO A C 1
ATOM 1288 O O . PRO A 1 168 ? -6.533 10.160 6.744 1.00 93.31 168 PRO A O 1
ATOM 1291 N N . PRO A 1 169 ? -8.432 9.972 7.936 1.00 92.25 169 PRO A N 1
ATOM 1292 C CA . PRO A 1 169 ? -7.751 10.007 9.222 1.00 92.25 169 PRO A CA 1
ATOM 1293 C C . PRO A 1 169 ? -6.702 8.883 9.312 1.00 92.25 169 PRO A C 1
ATOM 1295 O O . PRO A 1 169 ? -7.014 7.747 8.946 1.00 92.25 169 PRO A O 1
ATOM 1298 N N . PRO A 1 170 ? -5.479 9.158 9.796 1.00 93.69 170 PRO A N 1
ATOM 1299 C CA . PRO A 1 170 ? -4.407 8.168 9.827 1.00 93.69 170 PRO A CA 1
ATOM 1300 C C . PRO A 1 170 ? -4.727 7.016 10.789 1.00 93.69 170 PRO A C 1
ATOM 1302 O O . PRO A 1 170 ? -5.224 7.233 11.901 1.00 93.69 170 PRO A O 1
ATOM 1305 N N . ALA A 1 171 ? -4.419 5.796 10.352 1.00 94.06 171 ALA A N 1
ATOM 1306 C CA . ALA A 1 171 ? -4.517 4.582 11.159 1.00 94.06 171 ALA A CA 1
ATOM 1307 C C . ALA A 1 171 ? -3.372 4.457 12.185 1.00 94.06 171 ALA A C 1
ATOM 1309 O O . ALA A 1 171 ? -2.478 5.302 12.235 1.00 94.06 171 ALA A O 1
ATOM 1310 N N . ASP A 1 172 ? -3.416 3.420 13.031 1.00 92.75 172 ASP A N 1
ATOM 1311 C CA . ASP A 1 172 ? -2.311 3.088 13.946 1.00 92.75 172 ASP A CA 1
ATOM 1312 C C . ASP A 1 172 ? -1.047 2.691 13.172 1.00 92.75 172 ASP A C 1
ATOM 1314 O O . ASP A 1 172 ? 0.055 3.142 13.492 1.00 92.75 172 ASP A O 1
ATOM 1318 N N . ILE A 1 173 ? -1.222 1.880 12.127 1.00 94.50 173 ILE A N 1
ATOM 1319 C CA . ILE A 1 173 ? -0.146 1.382 11.270 1.00 94.50 173 ILE A CA 1
ATOM 1320 C C . ILE A 1 173 ? -0.462 1.736 9.820 1.00 94.50 173 ILE A C 1
ATOM 1322 O O . ILE A 1 173 ? -1.573 1.517 9.332 1.00 94.50 173 ILE A O 1
ATOM 1326 N N . ILE A 1 174 ? 0.524 2.282 9.115 1.00 95.88 174 ILE A N 1
ATOM 1327 C CA . ILE A 1 174 ? 0.383 2.723 7.731 1.00 95.88 174 ILE A CA 1
ATOM 1328 C C . ILE A 1 174 ? 1.479 2.091 6.886 1.00 95.88 174 ILE A C 1
ATOM 1330 O O . ILE A 1 174 ? 2.662 2.298 7.135 1.00 95.88 174 ILE A O 1
ATOM 1334 N N . TYR A 1 175 ? 1.082 1.376 5.840 1.00 96.88 175 TYR A N 1
ATOM 1335 C CA . TYR A 1 175 ? 1.972 0.838 4.822 1.00 96.88 175 TYR A CA 1
ATOM 1336 C C . TYR A 1 175 ? 1.907 1.705 3.567 1.00 96.88 175 TYR A C 1
ATOM 1338 O O . TYR A 1 175 ? 0.868 1.793 2.909 1.00 96.88 175 TYR A O 1
ATOM 1346 N N . PHE A 1 176 ? 3.020 2.338 3.206 1.00 95.88 176 PHE A N 1
ATOM 1347 C CA . PHE A 1 176 ? 3.109 3.210 2.039 1.00 95.88 176 PHE A CA 1
ATOM 1348 C C . PHE A 1 176 ? 3.666 2.462 0.822 1.00 95.88 176 PHE A C 1
ATOM 1350 O O . PHE A 1 176 ? 4.855 2.528 0.526 1.00 95.88 176 PHE A O 1
ATOM 1357 N N . CYS A 1 177 ? 2.801 1.742 0.102 1.00 94.00 177 CYS A N 1
ATOM 1358 C CA . CYS A 1 177 ? 3.165 1.011 -1.122 1.00 94.00 177 CYS A CA 1
ATOM 1359 C C . CYS A 1 177 ? 2.739 1.742 -2.411 1.00 94.00 177 CYS A C 1
ATOM 1361 O O . CYS A 1 177 ? 2.822 1.174 -3.504 1.00 94.00 177 CYS A O 1
ATOM 1363 N N . ALA A 1 178 ? 2.241 2.978 -2.302 1.00 91.06 178 ALA A N 1
ATOM 1364 C CA . ALA A 1 178 ? 1.802 3.767 -3.446 1.00 91.06 178 ALA A CA 1
ATOM 1365 C C . ALA A 1 178 ? 2.994 4.152 -4.330 1.00 91.06 178 ALA A C 1
ATOM 1367 O O . ALA A 1 178 ? 4.058 4.531 -3.837 1.00 91.06 178 ALA A O 1
ATOM 1368 N N . THR A 1 179 ? 2.818 4.027 -5.646 1.00 86.00 179 THR A N 1
ATOM 1369 C CA . THR A 1 179 ? 3.875 4.338 -6.607 1.00 86.00 179 THR A CA 1
ATOM 1370 C C . THR A 1 179 ? 3.329 4.689 -7.985 1.00 86.00 179 THR A C 1
ATOM 1372 O O . THR A 1 179 ? 2.397 4.044 -8.478 1.00 86.00 179 THR A O 1
ATOM 1375 N N . ASP A 1 180 ? 3.979 5.653 -8.638 1.00 78.56 180 ASP A N 1
ATOM 1376 C CA . ASP A 1 180 ? 3.753 5.995 -10.047 1.00 78.56 180 ASP A CA 1
ATOM 1377 C C . ASP A 1 180 ? 4.531 5.088 -11.014 1.00 78.56 180 ASP A C 1
ATOM 1379 O O . ASP A 1 180 ? 4.507 5.293 -12.232 1.00 78.56 180 ASP A O 1
ATOM 1383 N N . PHE A 1 181 ? 5.215 4.059 -10.507 1.00 72.00 181 PHE A N 1
ATOM 1384 C CA . PHE A 1 181 ? 6.097 3.198 -11.290 1.00 72.00 181 PHE A CA 1
ATOM 1385 C C . PHE A 1 181 ? 5.529 1.784 -11.497 1.00 72.00 181 PHE A C 1
ATOM 1387 O O . PHE A 1 181 ? 4.681 1.275 -10.754 1.00 72.00 181 PHE A O 1
ATOM 1394 N N . ALA A 1 182 ? 5.985 1.159 -12.580 1.00 70.50 182 ALA A N 1
ATOM 1395 C CA . ALA A 1 182 ? 5.859 -0.256 -12.895 1.00 70.50 182 ALA A CA 1
ATOM 1396 C C . ALA A 1 182 ? 7.284 -0.803 -13.085 1.00 70.50 182 ALA A C 1
ATOM 1398 O O . ALA A 1 182 ? 7.900 -0.628 -14.139 1.00 70.50 182 ALA A O 1
ATOM 1399 N N . GLY A 1 183 ? 7.843 -1.389 -12.023 1.00 68.44 183 GLY A N 1
ATOM 1400 C CA . GLY A 1 183 ? 9.288 -1.611 -11.922 1.00 68.44 183 GLY A CA 1
ATOM 1401 C C . GLY A 1 183 ? 10.031 -0.279 -11.767 1.00 68.44 183 GLY A C 1
ATOM 1402 O O . GLY A 1 183 ? 9.630 0.546 -10.953 1.00 68.44 183 GLY A O 1
ATOM 1403 N N . ASN A 1 184 ? 11.065 -0.043 -12.579 1.00 59.91 184 ASN A N 1
ATOM 1404 C CA . ASN A 1 184 ? 11.782 1.241 -12.664 1.00 59.91 184 ASN A CA 1
ATOM 1405 C C . ASN A 1 184 ? 11.211 2.217 -13.707 1.00 59.91 184 ASN A C 1
ATOM 1407 O O . ASN A 1 184 ? 11.695 3.342 -13.824 1.00 59.91 184 ASN A O 1
ATOM 1411 N N . LYS A 1 185 ? 10.190 1.817 -14.476 1.00 61.28 185 LYS A N 1
ATOM 1412 C CA . LYS A 1 185 ? 9.584 2.662 -15.513 1.00 61.28 185 LYS A CA 1
ATOM 1413 C C . LYS A 1 185 ? 8.335 3.363 -14.973 1.00 61.28 185 LYS A C 1
ATOM 1415 O O . LYS A 1 185 ? 7.485 2.698 -14.381 1.00 61.28 185 LYS A O 1
ATOM 1420 N N . PRO A 1 186 ? 8.143 4.669 -15.222 1.00 62.62 186 PRO A N 1
ATOM 1421 C CA . PRO A 1 186 ? 6.882 5.341 -14.931 1.00 62.62 186 PRO A CA 1
ATOM 1422 C C . PRO A 1 186 ? 5.696 4.642 -15.613 1.00 62.62 186 PRO A C 1
ATOM 1424 O O . PRO A 1 186 ? 5.786 4.218 -16.772 1.00 62.62 186 PRO A O 1
ATOM 1427 N N . ARG A 1 187 ? 4.554 4.560 -14.926 1.00 67.25 187 ARG A N 1
ATOM 1428 C CA . ARG A 1 187 ? 3.304 3.975 -15.449 1.00 67.25 187 ARG A CA 1
ATOM 1429 C C . ARG A 1 187 ? 2.810 4.672 -16.714 1.00 67.25 187 ARG A C 1
ATOM 1431 O O . ARG A 1 187 ? 2.336 4.002 -17.624 1.00 67.25 187 ARG A O 1
ATOM 1438 N N . ALA A 1 188 ? 3.018 5.985 -16.798 1.00 58.19 188 ALA A N 1
ATOM 1439 C CA . ALA A 1 188 ? 2.732 6.802 -17.976 1.00 58.19 188 ALA A CA 1
ATOM 1440 C C . ALA A 1 188 ? 3.414 6.290 -19.257 1.00 58.19 188 ALA A C 1
ATOM 1442 O O . ALA A 1 188 ? 2.816 6.291 -20.327 1.00 58.19 188 ALA A O 1
ATOM 1443 N N . ILE A 1 189 ? 4.663 5.830 -19.134 1.00 54.06 189 ILE A N 1
ATOM 1444 C CA . ILE A 1 189 ? 5.487 5.386 -20.265 1.00 54.06 189 ILE A CA 1
ATOM 1445 C C . ILE A 1 189 ? 5.258 3.897 -20.537 1.00 54.06 189 ILE A C 1
ATOM 1447 O O . ILE A 1 189 ? 5.151 3.481 -21.684 1.00 54.06 189 ILE A O 1
ATOM 1451 N N . SER A 1 190 ? 5.157 3.085 -19.482 1.00 53.50 190 SER A N 1
ATOM 1452 C CA . SER A 1 190 ? 5.001 1.629 -19.612 1.00 53.50 190 SER A CA 1
ATOM 1453 C C . SER A 1 190 ? 3.644 1.191 -20.167 1.00 53.50 190 SER A C 1
ATOM 1455 O O . SER A 1 190 ? 3.548 0.079 -20.677 1.00 53.50 190 SER A O 1
ATOM 1457 N N . ARG A 1 191 ? 2.608 2.036 -20.090 1.00 56.97 191 ARG A N 1
ATOM 1458 C CA . ARG A 1 191 ? 1.256 1.717 -20.579 1.00 56.97 191 ARG A CA 1
ATOM 1459 C C . ARG A 1 191 ? 0.859 2.417 -21.879 1.00 56.97 191 ARG A C 1
ATOM 1461 O O . ARG A 1 191 ? -0.262 2.202 -22.320 1.00 56.97 191 ARG A O 1
ATOM 1468 N N . LEU A 1 192 ? 1.746 3.228 -22.475 1.00 54.72 192 LEU A N 1
ATOM 1469 C CA . LEU A 1 192 ? 1.461 4.020 -23.685 1.00 54.72 192 LEU A CA 1
ATOM 1470 C C . LEU A 1 192 ? 0.114 4.762 -23.606 1.00 54.72 192 LEU A C 1
ATOM 1472 O O . LEU A 1 192 ? -0.622 4.840 -24.583 1.00 54.72 192 LEU A O 1
ATOM 1476 N N . ASP A 1 193 ? -0.220 5.292 -22.430 1.00 52.00 193 ASP A N 1
ATOM 1477 C CA . ASP A 1 193 ? -1.457 6.040 -22.224 1.00 52.00 193 ASP A CA 1
ATOM 1478 C C . ASP A 1 193 ? -1.246 7.475 -22.746 1.00 52.00 193 ASP A C 1
ATOM 1480 O O . ASP A 1 193 ? -0.454 8.216 -22.150 1.00 52.00 193 ASP A O 1
ATOM 1484 N N . PRO A 1 194 ? -1.910 7.896 -23.844 1.00 49.66 194 PRO A N 1
ATOM 1485 C CA . PRO A 1 194 ? -1.688 9.200 -24.474 1.00 49.66 194 PRO A CA 1
ATOM 1486 C C . PRO A 1 194 ? -1.967 10.378 -23.528 1.00 49.66 194 PRO A C 1
ATOM 1488 O O . PRO A 1 194 ? -1.295 11.409 -23.608 1.00 49.66 194 PRO A O 1
ATOM 1491 N N . GLY A 1 195 ? -2.913 10.214 -22.593 1.00 49.22 195 GLY A N 1
ATOM 1492 C CA . GLY A 1 195 ? -3.252 11.221 -21.587 1.00 49.22 195 GLY A CA 1
ATOM 1493 C C . GLY A 1 195 ? -2.170 11.372 -20.515 1.00 49.22 195 GLY A C 1
ATOM 1494 O O . GLY A 1 195 ? -1.912 12.480 -20.037 1.00 49.22 195 GLY A O 1
ATOM 1495 N N . LEU A 1 196 ? -1.474 10.284 -20.177 1.00 47.72 196 LEU A N 1
ATOM 1496 C CA . LEU A 1 196 ? -0.306 10.309 -19.291 1.00 47.72 196 LEU A CA 1
ATOM 1497 C C . LEU A 1 196 ? 0.982 10.731 -20.026 1.00 47.72 196 LEU A C 1
ATOM 1499 O O . LEU A 1 196 ? 1.848 11.365 -19.421 1.00 47.72 196 LEU A O 1
ATOM 1503 N N . LEU A 1 197 ? 1.089 10.448 -21.327 1.00 48.47 197 LEU A N 1
ATOM 1504 C CA . LEU A 1 197 ? 2.191 10.860 -22.204 1.00 48.47 197 LEU A CA 1
ATOM 1505 C C . LEU A 1 197 ? 2.237 12.385 -22.385 1.00 48.47 197 LEU A C 1
ATOM 1507 O O . LEU A 1 197 ? 3.286 12.982 -22.154 1.00 48.47 197 LEU A O 1
ATOM 1511 N N . PHE A 1 198 ? 1.109 13.042 -22.677 1.00 44.78 198 PHE A N 1
ATOM 1512 C CA . PHE A 1 198 ? 1.060 14.511 -22.777 1.00 44.78 198 PHE A CA 1
ATOM 1513 C C . PHE A 1 198 ? 1.343 15.202 -21.433 1.00 44.78 198 PHE A C 1
ATOM 1515 O O . PHE A 1 198 ? 2.108 16.165 -21.378 1.00 44.78 198 PHE A O 1
ATOM 1522 N N . ARG A 1 199 ? 0.820 14.659 -20.322 1.00 44.41 199 ARG A N 1
ATOM 1523 C CA . ARG A 1 199 ? 1.133 15.144 -18.963 1.00 44.41 199 ARG A CA 1
ATOM 1524 C C . ARG A 1 199 ? 2.617 15.012 -18.624 1.00 44.41 199 ARG A C 1
ATOM 1526 O O . ARG A 1 199 ? 3.161 15.876 -17.947 1.00 44.41 199 ARG A O 1
ATOM 1533 N N . SER A 1 200 ? 3.285 13.970 -19.121 1.00 46.47 200 SER A N 1
ATOM 1534 C CA . SER A 1 200 ? 4.709 13.735 -18.869 1.00 46.47 200 SER A CA 1
ATOM 1535 C C . SER A 1 200 ? 5.660 14.705 -19.588 1.00 46.47 200 SER A C 1
ATOM 1537 O O . SER A 1 200 ? 6.825 14.783 -19.196 1.00 46.47 200 SER A O 1
ATOM 1539 N N . ILE A 1 201 ? 5.169 15.461 -20.581 1.00 46.81 201 ILE A N 1
ATOM 1540 C CA . ILE A 1 201 ? 5.942 16.440 -21.366 1.00 46.81 201 ILE A CA 1
ATOM 1541 C C . ILE A 1 201 ? 5.790 17.869 -20.806 1.00 46.81 201 ILE A C 1
ATOM 1543 O O . ILE A 1 201 ? 6.750 18.632 -20.837 1.00 46.81 201 ILE A O 1
ATOM 1547 N N . SER A 1 202 ? 4.626 18.243 -20.256 1.00 43.22 202 SER A N 1
ATOM 1548 C CA . SER A 1 202 ? 4.331 19.635 -19.859 1.00 43.22 202 SER A CA 1
ATOM 1549 C C . SER A 1 202 ? 4.589 19.976 -18.381 1.00 43.22 202 SER A C 1
ATOM 1551 O O . SER A 1 202 ? 4.844 21.134 -18.061 1.00 43.22 202 SER A O 1
ATOM 1553 N N . ARG A 1 203 ? 4.540 18.997 -17.468 1.00 46.62 203 ARG A N 1
ATOM 1554 C CA . ARG A 1 203 ? 5.028 19.082 -16.075 1.00 46.62 203 ARG A CA 1
ATOM 1555 C C . ARG A 1 203 ? 5.396 17.661 -15.657 1.00 46.62 203 ARG A C 1
ATOM 1557 O O . ARG A 1 203 ? 4.492 16.839 -15.574 1.00 46.62 203 ARG A O 1
ATOM 1564 N N . PRO A 1 204 ? 6.661 17.314 -15.405 1.00 46.62 204 PRO A N 1
ATOM 1565 C CA . PRO A 1 204 ? 7.044 15.928 -15.177 1.00 46.62 204 PRO A CA 1
ATOM 1566 C C . PRO A 1 204 ? 6.565 15.474 -13.795 1.00 46.62 204 PRO A C 1
ATOM 1568 O O . PRO A 1 204 ? 7.294 15.545 -12.818 1.00 46.62 204 PRO A O 1
ATOM 1571 N N . LEU A 1 205 ? 5.326 14.993 -13.703 1.00 52.62 205 LEU A N 1
ATOM 1572 C CA . LEU A 1 205 ? 4.683 14.498 -12.478 1.00 52.62 205 LEU A CA 1
ATOM 1573 C C . LEU A 1 205 ? 5.311 13.181 -11.951 1.00 52.62 205 LEU A C 1
ATOM 1575 O O . LEU A 1 205 ? 4.646 12.413 -11.266 1.00 52.62 205 LEU A O 1
ATOM 1579 N N . LYS A 1 206 ? 6.567 12.877 -12.301 1.00 60.66 206 LYS A N 1
ATOM 1580 C CA . LYS A 1 206 ? 7.259 11.623 -11.977 1.00 60.66 206 LYS A CA 1
ATOM 1581 C C . LYS A 1 206 ? 7.747 11.680 -10.532 1.00 60.66 206 LYS A C 1
ATOM 1583 O O . LYS A 1 206 ? 8.416 12.635 -10.160 1.00 60.66 206 LYS A O 1
ATOM 1588 N N . GLY A 1 207 ? 7.426 10.669 -9.727 1.00 67.06 207 GLY A N 1
ATOM 1589 C CA . GLY A 1 207 ? 7.818 10.659 -8.317 1.00 67.06 207 GLY A CA 1
ATOM 1590 C C . GLY A 1 207 ? 6.905 11.482 -7.406 1.00 67.06 207 GLY A C 1
ATOM 1591 O O . GLY A 1 207 ? 7.183 11.573 -6.213 1.00 67.06 207 GLY A O 1
ATOM 1592 N N . ARG A 1 208 ? 5.826 12.100 -7.922 1.00 78.94 208 ARG A N 1
ATOM 1593 C CA . ARG A 1 208 ? 4.916 12.895 -7.081 1.00 78.94 208 ARG A CA 1
ATOM 1594 C C . ARG A 1 208 ? 4.230 12.015 -6.057 1.00 78.94 208 ARG A C 1
ATOM 1596 O O . ARG A 1 208 ? 4.158 12.419 -4.905 1.00 78.94 208 ARG A O 1
ATOM 1603 N N . VAL A 1 209 ? 3.781 10.816 -6.425 1.00 85.75 209 VAL A N 1
ATOM 1604 C CA . VAL A 1 209 ? 3.216 9.890 -5.436 1.00 85.75 209 VAL A CA 1
ATOM 1605 C C . VAL A 1 209 ? 4.255 9.551 -4.364 1.00 85.75 209 VAL A C 1
ATOM 1607 O O . VAL A 1 209 ? 3.945 9.630 -3.179 1.00 85.75 209 VAL A O 1
ATOM 1610 N N . GLU A 1 210 ? 5.499 9.262 -4.749 1.00 86.94 210 GLU A N 1
ATOM 1611 C CA . GLU A 1 210 ? 6.590 8.931 -3.825 1.00 86.94 210 GLU A CA 1
ATOM 1612 C C . GLU A 1 210 ? 6.956 10.080 -2.879 1.00 86.94 210 GLU A C 1
ATOM 1614 O O . GLU A 1 210 ? 7.214 9.824 -1.703 1.00 86.94 210 GLU A O 1
ATOM 1619 N N . ILE A 1 211 ? 6.995 11.318 -3.383 1.00 87.50 211 ILE A N 1
ATOM 1620 C CA . ILE A 1 211 ? 7.481 12.496 -2.657 1.00 87.50 211 ILE A CA 1
ATOM 1621 C C . ILE A 1 211 ? 6.330 13.350 -2.130 1.00 87.50 211 ILE A C 1
ATOM 1623 O O . ILE A 1 211 ? 6.210 13.544 -0.925 1.00 87.50 211 ILE A O 1
ATOM 1627 N N . GLU A 1 212 ? 5.484 13.890 -3.005 1.00 89.06 212 GLU A N 1
ATOM 1628 C CA . GLU A 1 212 ? 4.361 14.748 -2.613 1.00 89.06 212 GLU A CA 1
ATOM 1629 C C . GLU A 1 212 ? 3.258 13.965 -1.904 1.00 89.06 212 GLU A C 1
ATOM 1631 O O . GLU A 1 212 ? 2.772 14.417 -0.872 1.00 89.06 212 GLU A O 1
ATOM 1636 N N . GLY A 1 213 ? 2.917 12.766 -2.383 1.00 91.50 213 GLY A N 1
ATOM 1637 C CA . GLY A 1 213 ? 1.962 11.887 -1.707 1.00 91.50 213 GLY A CA 1
ATOM 1638 C C . GLY A 1 213 ? 2.433 11.522 -0.299 1.00 91.50 213 GLY A C 1
ATOM 1639 O O . GLY A 1 213 ? 1.662 11.587 0.661 1.00 91.50 213 GLY A O 1
ATOM 1640 N N . LEU A 1 214 ? 3.730 11.240 -0.141 1.00 92.38 214 LEU A N 1
ATOM 1641 C CA . LEU A 1 214 ? 4.325 11.017 1.173 1.00 92.38 214 LEU A CA 1
ATOM 1642 C C . LEU A 1 214 ? 4.325 12.291 2.033 1.00 92.38 214 LEU A C 1
ATOM 1644 O O . LEU A 1 214 ? 3.964 12.220 3.205 1.00 92.38 214 LEU A O 1
ATOM 1648 N N . LYS A 1 215 ? 4.656 13.466 1.477 1.00 92.38 215 LYS A N 1
ATOM 1649 C CA . LYS A 1 215 ? 4.548 14.757 2.190 1.00 92.38 215 LYS A CA 1
ATOM 1650 C C . LYS A 1 215 ? 3.126 14.994 2.696 1.00 92.38 215 LYS A C 1
ATOM 1652 O O . LYS A 1 215 ? 2.956 15.346 3.863 1.00 92.38 215 LYS A O 1
ATOM 1657 N N . ASN A 1 216 ? 2.119 14.774 1.854 1.00 94.00 216 ASN A N 1
ATOM 1658 C CA . ASN A 1 216 ? 0.711 14.941 2.205 1.00 94.00 216 ASN A CA 1
ATOM 1659 C C . ASN A 1 216 ? 0.317 14.003 3.355 1.00 94.00 216 ASN A C 1
ATOM 1661 O O . ASN A 1 216 ? -0.291 14.443 4.334 1.00 94.00 216 ASN A O 1
ATOM 1665 N N . LEU A 1 217 ? 0.732 12.733 3.285 1.00 94.19 217 LEU A N 1
ATOM 1666 C CA . LEU A 1 217 ? 0.503 11.752 4.345 1.00 94.19 217 LEU A CA 1
ATOM 1667 C C . LEU A 1 217 ? 1.170 12.163 5.665 1.00 94.19 217 LEU A C 1
ATOM 1669 O O . LEU A 1 217 ? 0.515 12.192 6.705 1.00 94.19 217 LEU A O 1
ATOM 1673 N N . LEU A 1 218 ? 2.453 12.520 5.631 1.00 92.38 218 LEU A N 1
ATOM 1674 C CA . LEU A 1 218 ? 3.205 12.945 6.813 1.00 92.38 218 LEU A CA 1
ATOM 1675 C C . LEU A 1 218 ? 2.566 14.179 7.473 1.00 92.38 218 LEU A C 1
ATOM 1677 O O . LEU A 1 218 ? 2.397 14.224 8.695 1.00 92.38 218 LEU A O 1
ATOM 1681 N N . GLN A 1 219 ? 2.116 15.149 6.673 1.00 91.31 219 GLN A N 1
ATOM 1682 C CA . GLN A 1 219 ? 1.363 16.304 7.168 1.00 91.31 219 GLN A CA 1
ATOM 1683 C C . GLN A 1 219 ? 0.009 15.909 7.774 1.00 91.31 219 GLN A C 1
ATOM 1685 O O . GLN A 1 219 ? -0.387 16.478 8.795 1.00 91.31 219 GLN A O 1
ATOM 1690 N N . SER A 1 220 ? -0.705 14.944 7.184 1.00 91.44 220 SER A N 1
ATOM 1691 C CA . SER A 1 220 ? -1.961 14.415 7.737 1.00 91.44 220 SER A CA 1
ATOM 1692 C C . SER A 1 220 ? -1.741 13.765 9.108 1.00 91.44 220 SER A C 1
ATOM 1694 O O . SER A 1 220 ? -2.450 14.081 10.070 1.00 91.44 220 SER A O 1
ATOM 1696 N N . ILE A 1 221 ? -0.684 12.956 9.247 1.00 90.94 221 ILE A N 1
ATOM 1697 C CA . ILE A 1 221 ? -0.280 12.345 10.522 1.00 90.94 221 ILE A CA 1
ATOM 1698 C C . ILE A 1 221 ? -0.001 13.427 11.572 1.00 90.94 221 ILE A C 1
ATOM 1700 O O . ILE A 1 221 ? -0.547 13.381 12.677 1.00 90.94 221 ILE A O 1
ATOM 1704 N N . GLN A 1 222 ? 0.775 14.454 11.219 1.00 88.38 222 GLN A N 1
ATOM 1705 C CA . GLN A 1 222 ? 1.109 15.548 12.131 1.00 88.38 222 GLN A CA 1
ATOM 1706 C C . GLN A 1 222 ? -0.127 16.356 12.565 1.00 88.38 222 GLN A C 1
ATOM 1708 O O . GLN A 1 222 ? -0.255 16.722 13.736 1.00 88.38 222 GLN A O 1
ATOM 1713 N N . LYS A 1 223 ? -1.068 16.618 11.646 1.00 87.00 223 LYS A N 1
ATOM 1714 C CA . LYS A 1 223 ? -2.336 17.308 11.946 1.00 87.00 223 LYS A CA 1
ATOM 1715 C C . LYS A 1 223 ? -3.238 16.486 12.867 1.00 87.00 223 LYS A C 1
ATOM 1717 O O . LYS A 1 223 ? -3.859 17.058 13.762 1.00 87.00 223 LYS A O 1
ATOM 1722 N N . SER A 1 224 ? -3.311 15.171 12.663 1.00 84.06 224 SER A N 1
ATOM 1723 C CA . SER A 1 224 ? -4.105 14.266 13.503 1.00 84.06 224 SER A CA 1
ATOM 1724 C C . SER A 1 224 ? -3.562 14.196 14.931 1.00 84.06 224 SER A C 1
ATOM 1726 O O . SER A 1 224 ? -4.331 14.271 15.889 1.00 84.06 224 SER A O 1
ATOM 1728 N N . LYS A 1 225 ? -2.232 14.166 15.089 1.00 72.81 225 LYS A N 1
ATOM 1729 C CA . LYS A 1 225 ? -1.595 14.113 16.410 1.00 72.81 225 LYS A CA 1
ATOM 1730 C C . LYS A 1 225 ? -1.862 15.332 17.284 1.00 72.81 225 LYS A C 1
ATOM 1732 O O . LYS A 1 225 ? -2.120 15.187 18.472 1.00 72.81 225 LYS A O 1
ATOM 1737 N N . LYS A 1 226 ? -1.912 16.533 16.698 1.00 60.97 226 LYS A N 1
ATOM 1738 C CA . LYS A 1 226 ? -2.318 17.746 17.437 1.00 60.97 226 LYS A CA 1
ATOM 1739 C C . LYS A 1 226 ? -3.709 17.622 18.072 1.00 60.97 226 LYS A C 1
ATOM 1741 O O . LYS A 1 226 ? -4.021 18.375 18.985 1.00 60.97 226 LYS A O 1
ATOM 1746 N N . LYS A 1 227 ? -4.547 16.704 17.578 1.00 62.47 227 LYS A N 1
ATOM 1747 C CA . LYS A 1 227 ? -5.889 16.436 18.106 1.00 62.47 227 LYS A CA 1
ATOM 1748 C C . LYS A 1 227 ? -5.934 15.241 19.062 1.00 62.47 227 LYS A C 1
ATOM 1750 O O . LYS A 1 227 ? -6.858 15.174 19.866 1.00 62.47 227 LYS A O 1
ATOM 1755 N N . LYS A 1 228 ? -5.011 14.280 18.942 1.00 63.19 228 LYS A N 1
ATOM 1756 C CA . LYS A 1 228 ? -4.990 13.017 19.698 1.00 63.19 228 LYS A CA 1
ATOM 1757 C C . LYS A 1 228 ? -3.545 12.547 19.854 1.00 63.19 228 LYS A C 1
ATOM 1759 O O . LYS A 1 228 ? -2.881 12.350 18.843 1.00 63.19 228 LYS A O 1
ATOM 1764 N N . ASP A 1 229 ? -3.082 12.310 21.077 1.00 67.25 229 ASP A N 1
ATOM 1765 C CA . ASP A 1 229 ? -1.714 11.855 21.379 1.00 67.25 229 ASP A CA 1
ATOM 1766 C C . ASP A 1 229 ? -1.492 10.375 20.989 1.00 67.25 229 ASP A C 1
ATOM 1768 O O . ASP A 1 229 ? -1.317 9.483 21.814 1.00 67.25 229 ASP A O 1
ATOM 1772 N N . LYS A 1 230 ? -1.636 10.080 19.694 1.00 71.38 230 LYS A N 1
ATOM 1773 C CA . LYS A 1 230 ? -1.664 8.730 19.131 1.00 71.38 230 LYS A CA 1
ATOM 1774 C C . LYS A 1 230 ? -0.332 8.435 18.447 1.00 71.38 230 LYS A C 1
ATOM 1776 O O . LYS A 1 230 ? 0.071 9.159 17.534 1.00 71.38 230 LYS A O 1
ATOM 1781 N N . LYS A 1 231 ? 0.355 7.367 18.861 1.00 83.00 231 LYS A N 1
ATOM 1782 C CA . LYS A 1 231 ? 1.562 6.876 18.181 1.00 83.00 231 LYS A CA 1
ATOM 1783 C C . LYS A 1 231 ? 1.156 6.214 16.860 1.00 83.00 231 LYS A C 1
ATOM 1785 O O . LYS A 1 231 ? 0.239 5.403 16.843 1.00 83.00 231 LYS A O 1
ATOM 1790 N N . VAL A 1 232 ? 1.818 6.595 15.770 1.00 89.62 232 VAL A N 1
ATOM 1791 C CA . VAL A 1 232 ? 1.585 6.048 14.425 1.00 89.62 232 VAL A CA 1
ATOM 1792 C C . VAL A 1 232 ? 2.878 5.401 13.953 1.00 89.62 232 VAL A C 1
ATOM 1794 O O . VAL A 1 232 ? 3.940 6.024 14.068 1.00 89.62 232 VAL A O 1
ATOM 1797 N N . THR A 1 233 ? 2.778 4.186 13.420 1.00 91.50 233 THR A N 1
ATOM 1798 C CA . THR A 1 233 ? 3.883 3.479 12.767 1.00 91.50 233 THR A CA 1
ATOM 1799 C C . THR A 1 233 ? 3.719 3.577 11.253 1.00 91.50 233 THR A C 1
ATOM 1801 O O . THR A 1 233 ? 2.677 3.219 10.707 1.00 91.50 233 THR A O 1
ATOM 1804 N N . LEU A 1 234 ? 4.743 4.079 10.566 1.00 92.56 234 LEU A N 1
ATOM 1805 C CA . LEU A 1 234 ? 4.779 4.234 9.115 1.00 92.56 234 LEU A CA 1
ATOM 1806 C C . LEU A 1 234 ? 5.828 3.292 8.526 1.00 92.56 234 LEU A C 1
ATOM 1808 O O . LEU A 1 234 ? 7.015 3.426 8.805 1.00 92.56 234 LEU A O 1
ATOM 1812 N N . ILE A 1 235 ? 5.397 2.370 7.674 1.00 93.19 235 ILE A N 1
ATOM 1813 C CA . ILE A 1 235 ? 6.252 1.389 7.010 1.00 93.19 235 ILE A CA 1
ATOM 1814 C C . ILE A 1 235 ? 6.338 1.749 5.529 1.00 93.19 235 ILE A C 1
ATOM 1816 O O . ILE A 1 235 ? 5.321 1.830 4.835 1.00 93.19 235 ILE A O 1
ATOM 1820 N N . VAL A 1 236 ? 7.556 1.968 5.035 1.00 91.75 236 VAL A N 1
ATOM 1821 C CA . VAL A 1 236 ? 7.820 2.380 3.651 1.00 91.75 236 VAL A CA 1
ATOM 1822 C C . VAL A 1 236 ? 8.719 1.353 2.965 1.00 91.75 236 VAL A C 1
ATOM 1824 O O . VAL A 1 236 ? 9.936 1.349 3.177 1.00 91.75 236 VAL A O 1
ATOM 1827 N N . PRO A 1 237 ? 8.147 0.479 2.123 1.00 90.62 237 PRO A N 1
ATOM 1828 C CA . PRO A 1 237 ? 8.929 -0.371 1.246 1.00 90.62 237 PRO A CA 1
ATOM 1829 C C . PRO A 1 237 ? 9.625 0.451 0.156 1.00 90.62 237 PRO A C 1
ATOM 1831 O O . PRO A 1 237 ? 9.017 1.248 -0.561 1.00 90.62 237 PRO A O 1
ATOM 1834 N N . THR A 1 238 ? 10.916 0.213 0.004 1.00 87.62 238 THR A N 1
ATOM 1835 C CA . THR A 1 238 ? 11.761 0.680 -1.088 1.00 87.62 238 THR A CA 1
ATOM 1836 C C . THR A 1 238 ? 12.480 -0.519 -1.702 1.00 87.62 238 THR A C 1
ATOM 1838 O O . THR A 1 238 ? 12.277 -1.660 -1.287 1.00 87.62 238 THR A O 1
ATOM 1841 N N . VAL A 1 239 ? 13.289 -0.291 -2.728 1.00 83.38 239 VAL A N 1
ATOM 1842 C CA . VAL A 1 239 ? 13.941 -1.365 -3.483 1.00 83.38 239 VAL A CA 1
ATOM 1843 C C . VAL A 1 239 ? 15.452 -1.186 -3.517 1.00 83.38 239 VAL A C 1
ATOM 1845 O O . VAL A 1 239 ? 15.946 -0.057 -3.500 1.00 83.38 239 VAL A O 1
ATOM 1848 N N . LYS A 1 240 ? 16.191 -2.301 -3.544 1.00 82.38 240 LYS A N 1
ATOM 1849 C CA . LYS A 1 240 ? 17.651 -2.309 -3.690 1.00 82.38 240 LYS A CA 1
ATOM 1850 C C . LYS A 1 240 ? 18.034 -1.601 -4.989 1.00 82.38 240 LYS A C 1
ATOM 1852 O O . LYS A 1 240 ? 17.345 -1.723 -6.002 1.00 82.38 240 LYS A O 1
ATOM 1857 N N . ARG A 1 241 ? 19.176 -0.910 -4.985 1.00 77.56 241 ARG A N 1
ATOM 1858 C CA . ARG A 1 241 ? 19.678 -0.223 -6.184 1.00 77.56 241 ARG A CA 1
ATOM 1859 C C . ARG A 1 241 ? 19.887 -1.193 -7.355 1.00 77.56 241 ARG A C 1
ATOM 1861 O O . ARG A 1 241 ? 19.522 -0.879 -8.476 1.00 77.56 241 ARG A O 1
ATOM 1868 N N . SER A 1 242 ? 20.375 -2.400 -7.076 1.00 75.00 242 SER A N 1
ATOM 1869 C CA . SER A 1 242 ? 20.566 -3.469 -8.066 1.00 75.00 242 SER A CA 1
ATOM 1870 C C . SER A 1 242 ? 19.267 -4.152 -8.520 1.00 75.00 242 SER A C 1
ATOM 1872 O O . SER A 1 242 ? 19.281 -4.915 -9.484 1.00 75.00 242 SER A O 1
ATOM 1874 N N . ALA A 1 243 ? 18.126 -3.903 -7.857 1.00 70.94 243 ALA A N 1
ATOM 1875 C CA . ALA A 1 243 ? 16.858 -4.562 -8.188 1.00 70.94 243 ALA A CA 1
ATOM 1876 C C . ALA A 1 243 ? 16.366 -4.183 -9.592 1.00 70.94 243 ALA A C 1
ATOM 1878 O O . ALA A 1 243 ? 15.751 -4.986 -10.297 1.00 70.94 243 ALA A O 1
ATOM 1879 N N . TYR A 1 244 ? 16.648 -2.952 -10.007 1.00 68.62 244 TYR A N 1
ATOM 1880 C CA . TYR A 1 244 ? 16.327 -2.468 -11.335 1.00 68.62 244 TYR A CA 1
ATOM 1881 C C . TYR A 1 244 ? 17.522 -1.715 -11.901 1.00 68.62 244 TYR A C 1
ATOM 1883 O O . TYR A 1 244 ? 18.120 -0.902 -11.199 1.00 68.62 244 TYR A O 1
ATOM 1891 N N . GLY A 1 245 ? 17.825 -1.947 -13.181 1.00 65.25 245 GLY A N 1
ATOM 1892 C CA . GLY A 1 245 ? 18.852 -1.174 -13.877 1.00 65.25 245 GLY A CA 1
ATOM 1893 C C . GLY A 1 245 ? 18.518 0.318 -13.903 1.00 65.25 245 GLY A C 1
ATOM 1894 O O . GLY A 1 245 ? 17.373 0.719 -13.651 1.00 65.25 245 GLY A O 1
ATOM 1895 N N . ASP A 1 246 ? 19.506 1.136 -14.244 1.00 66.56 246 ASP A N 1
ATOM 1896 C CA . ASP A 1 246 ? 19.337 2.583 -14.302 1.00 66.56 246 ASP A CA 1
ATOM 1897 C C . ASP A 1 246 ? 18.325 2.956 -15.394 1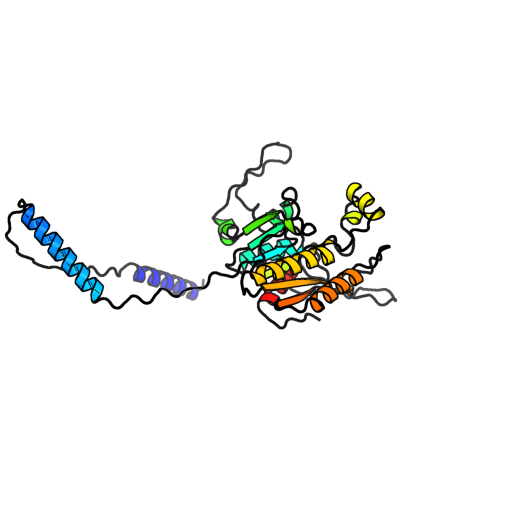.00 66.56 246 ASP A C 1
ATOM 1899 O O . ASP A 1 246 ? 18.596 2.914 -16.594 1.00 66.56 246 ASP A O 1
ATOM 1903 N N . PHE A 1 247 ? 17.112 3.315 -14.970 1.00 62.12 247 PHE A N 1
ATOM 1904 C CA . PHE A 1 247 ? 16.149 3.971 -15.842 1.00 62.12 247 PHE A CA 1
ATOM 1905 C C . PHE A 1 247 ? 16.304 5.472 -15.664 1.00 62.12 247 PHE A C 1
ATOM 1907 O O . PHE A 1 247 ? 15.671 6.091 -14.804 1.00 62.12 247 PHE A O 1
ATOM 1914 N N . VAL A 1 248 ? 17.195 6.039 -16.470 1.00 62.59 248 VAL A N 1
ATOM 1915 C CA . VAL A 1 248 ? 17.416 7.479 -16.514 1.00 62.59 248 VAL A CA 1
ATOM 1916 C C . VAL A 1 248 ? 16.260 8.112 -17.271 1.00 62.59 248 VAL A C 1
ATOM 1918 O O . VAL A 1 248 ? 15.984 7.784 -18.425 1.00 62.59 248 VAL A O 1
ATOM 1921 N N . THR A 1 249 ? 15.565 9.030 -16.615 1.00 54.25 249 THR A N 1
ATOM 1922 C CA . THR A 1 249 ? 14.605 9.904 -17.281 1.00 54.25 249 THR A CA 1
ATOM 1923 C C . THR A 1 249 ? 15.210 11.297 -17.438 1.00 54.25 249 THR A C 1
ATOM 1925 O O . THR A 1 249 ? 16.137 11.634 -16.703 1.00 54.25 249 THR A O 1
ATOM 1928 N N . PRO A 1 250 ? 14.658 12.159 -18.314 1.00 49.41 250 PRO A N 1
ATOM 1929 C CA . PRO A 1 250 ? 15.091 13.558 -18.415 1.00 49.41 250 PRO A CA 1
ATOM 1930 C C . PRO A 1 250 ? 15.010 14.369 -17.104 1.00 49.41 250 PRO A C 1
ATOM 1932 O O . PRO A 1 250 ? 15.476 15.499 -17.066 1.00 49.41 250 PRO A O 1
ATOM 1935 N N . PHE A 1 251 ? 14.411 13.817 -16.041 1.00 52.16 251 PHE A N 1
ATOM 1936 C CA . PHE A 1 251 ? 14.164 14.479 -14.756 1.00 52.16 251 PHE A CA 1
ATOM 1937 C C . PHE A 1 251 ? 14.826 13.755 -13.573 1.00 52.16 251 PHE A C 1
ATOM 1939 O O . PHE A 1 251 ? 14.471 14.002 -12.426 1.00 52.16 251 PHE A O 1
ATOM 1946 N N . GLY A 1 252 ? 15.759 12.840 -13.852 1.00 62.91 252 GLY A N 1
ATOM 1947 C CA . GLY A 1 252 ? 16.445 12.018 -12.856 1.00 62.91 252 GLY A CA 1
ATOM 1948 C C . GLY A 1 252 ? 16.174 10.525 -13.027 1.00 62.91 252 GLY A C 1
ATOM 1949 O O . GLY A 1 252 ? 15.347 10.102 -13.846 1.00 62.91 252 GLY A O 1
ATOM 1950 N N . ASP A 1 253 ? 16.904 9.720 -12.266 1.00 73.50 253 ASP A N 1
ATOM 1951 C CA . ASP A 1 253 ? 16.739 8.273 -12.220 1.00 73.50 253 ASP A CA 1
ATOM 1952 C C . ASP A 1 253 ? 15.795 7.840 -11.082 1.00 73.50 253 ASP A C 1
ATOM 1954 O O . ASP A 1 253 ? 15.562 8.553 -10.102 1.00 73.50 253 ASP A O 1
ATOM 1958 N N . PHE A 1 254 ? 15.220 6.649 -11.232 1.00 75.75 254 PHE A N 1
ATOM 1959 C CA . PHE A 1 254 ? 14.303 6.060 -10.254 1.00 75.75 254 PHE A CA 1
ATOM 1960 C C . PHE A 1 254 ? 14.918 5.940 -8.847 1.00 75.75 254 PHE A C 1
ATOM 1962 O O . PHE A 1 254 ? 14.222 6.150 -7.849 1.00 75.75 254 PHE A O 1
ATOM 1969 N N . HIS A 1 255 ? 16.220 5.659 -8.749 1.00 78.56 255 HIS A N 1
ATOM 1970 C CA . HIS A 1 255 ? 16.907 5.526 -7.465 1.00 78.56 255 HIS A CA 1
ATOM 1971 C C . HIS A 1 255 ? 17.104 6.879 -6.782 1.00 78.56 255 HIS A C 1
ATOM 1973 O O . HIS A 1 255 ? 16.977 6.957 -5.563 1.00 78.56 255 HIS A O 1
ATOM 1979 N N . SER A 1 256 ? 17.327 7.954 -7.538 1.00 81.44 256 SER A N 1
ATOM 1980 C CA . SER A 1 256 ? 17.367 9.328 -7.033 1.00 81.44 256 SER A CA 1
ATOM 1981 C C . SER A 1 256 ? 16.033 9.739 -6.406 1.00 81.44 256 SER A C 1
ATOM 1983 O O . SER A 1 256 ? 16.030 10.296 -5.311 1.00 81.44 256 SER A O 1
ATOM 1985 N N . ILE A 1 257 ? 14.897 9.370 -7.012 1.00 82.38 257 ILE A N 1
ATOM 1986 C CA . ILE A 1 257 ? 13.564 9.611 -6.426 1.00 82.38 257 ILE A CA 1
ATOM 1987 C C . ILE A 1 257 ? 13.389 8.809 -5.132 1.00 82.38 257 ILE A C 1
ATOM 1989 O O . ILE A 1 257 ? 12.928 9.338 -4.121 1.00 82.38 257 ILE A O 1
ATOM 1993 N N . LYS A 1 258 ? 13.787 7.530 -5.121 1.00 84.44 258 LYS A N 1
ATOM 1994 C CA . LYS A 1 258 ? 13.740 6.715 -3.897 1.00 84.44 258 LYS A CA 1
ATOM 1995 C C . LYS A 1 258 ? 14.667 7.257 -2.813 1.00 84.44 258 LYS A C 1
ATOM 1997 O O . LYS A 1 258 ? 14.299 7.231 -1.644 1.00 84.44 258 LYS A O 1
ATOM 2002 N N . LYS A 1 259 ? 15.827 7.801 -3.176 1.00 84.44 259 LYS A N 1
ATOM 2003 C CA . LYS A 1 259 ? 16.735 8.470 -2.243 1.00 84.44 259 LYS A CA 1
ATOM 2004 C C . LYS A 1 259 ? 16.106 9.735 -1.661 1.00 84.44 259 LYS A C 1
ATOM 2006 O O . LYS A 1 259 ? 16.104 9.879 -0.444 1.00 84.44 259 LYS A O 1
ATOM 2011 N N . GLU A 1 260 ? 15.509 10.590 -2.490 1.00 86.00 260 GLU A N 1
ATOM 2012 C CA . GLU A 1 260 ? 14.794 11.787 -2.027 1.00 86.00 260 GLU A CA 1
ATOM 2013 C C . GLU A 1 260 ? 13.645 11.419 -1.076 1.00 86.00 260 GLU A C 1
ATOM 2015 O O . GLU A 1 260 ? 13.462 12.061 -0.043 1.00 86.00 260 GLU A O 1
ATOM 2020 N N . GLN A 1 261 ? 12.924 10.331 -1.362 1.00 86.38 261 GLN A N 1
ATOM 2021 C CA . GLN A 1 261 ? 11.891 9.799 -0.473 1.00 86.38 261 GLN A CA 1
ATOM 2022 C C . GLN A 1 261 ? 12.466 9.441 0.907 1.00 86.38 261 GLN A C 1
ATOM 2024 O O . GLN A 1 261 ? 11.863 9.756 1.933 1.00 86.38 261 GLN A O 1
ATOM 2029 N N . MET A 1 262 ? 13.642 8.807 0.952 1.00 85.62 262 MET A N 1
ATOM 2030 C CA . MET A 1 262 ? 14.308 8.466 2.213 1.00 85.62 262 MET A CA 1
ATOM 2031 C C . MET A 1 262 ? 14.822 9.705 2.947 1.00 85.62 262 MET A C 1
ATOM 2033 O O . MET A 1 262 ? 14.725 9.778 4.171 1.00 85.62 262 MET A O 1
ATOM 2037 N N . ASP A 1 263 ? 15.357 10.683 2.220 1.00 86.88 263 ASP A N 1
ATOM 2038 C CA . ASP A 1 263 ? 15.841 11.932 2.803 1.00 86.88 263 ASP A CA 1
ATOM 2039 C C . ASP A 1 263 ? 14.679 12.748 3.388 1.00 86.88 263 ASP A C 1
ATOM 2041 O O . ASP A 1 263 ? 14.809 13.296 4.483 1.00 86.88 263 ASP A O 1
ATOM 2045 N N . LEU A 1 264 ? 13.507 12.729 2.744 1.00 87.00 264 LEU A N 1
ATOM 2046 C CA . LEU A 1 264 ? 12.274 13.299 3.282 1.00 87.00 264 LEU A CA 1
ATOM 2047 C C . LEU A 1 264 ? 11.855 12.628 4.599 1.00 87.00 264 LEU A C 1
ATOM 2049 O O . LEU A 1 264 ? 11.553 13.334 5.559 1.00 87.00 264 LEU A O 1
ATOM 2053 N N . LEU A 1 265 ? 11.862 11.292 4.669 1.00 86.75 265 LEU A N 1
ATOM 2054 C CA . LEU A 1 265 ? 11.532 10.554 5.899 1.00 86.75 265 LEU A CA 1
ATOM 2055 C C . LEU A 1 265 ? 12.501 10.884 7.041 1.00 86.75 265 LEU A C 1
ATOM 2057 O O . LEU A 1 265 ? 12.070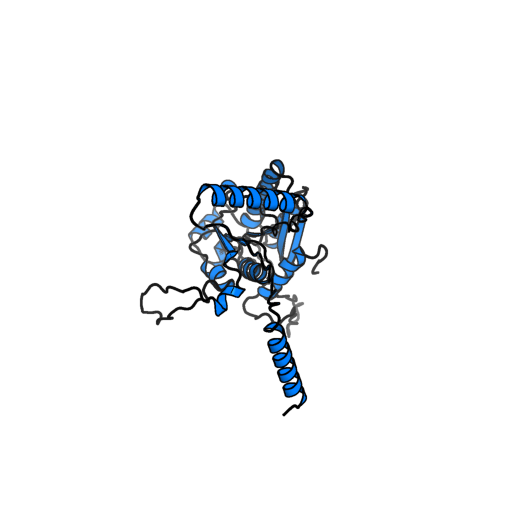 11.111 8.166 1.00 86.75 265 LEU A O 1
ATOM 2061 N N . LYS A 1 266 ? 13.806 10.967 6.752 1.00 84.06 266 LYS A N 1
ATOM 2062 C CA . LYS A 1 266 ? 14.832 11.348 7.739 1.00 84.06 266 LYS A CA 1
ATOM 2063 C C . LYS A 1 266 ? 14.691 12.798 8.200 1.00 84.06 266 LYS A C 1
ATOM 2065 O O . LYS A 1 266 ? 14.928 13.100 9.369 1.00 84.06 266 LYS A O 1
ATOM 2070 N N . ALA A 1 267 ? 14.349 13.699 7.279 1.00 83.69 267 ALA A N 1
ATOM 2071 C CA . ALA A 1 267 ? 14.128 15.111 7.572 1.00 83.69 267 ALA A CA 1
ATOM 2072 C C . ALA A 1 267 ? 12.849 15.328 8.387 1.00 83.69 267 ALA A C 1
ATOM 2074 O O . ALA A 1 267 ? 12.777 16.271 9.178 1.00 83.69 267 ALA A O 1
ATOM 2075 N N . PHE A 1 268 ? 11.861 14.442 8.240 1.00 79.88 268 PHE A N 1
ATOM 2076 C CA . PHE A 1 268 ? 10.634 14.438 9.023 1.00 79.88 268 PHE A CA 1
ATOM 2077 C C . PHE A 1 268 ? 10.892 13.934 10.455 1.00 79.88 268 PHE A C 1
ATOM 2079 O O . PHE A 1 268 ? 10.418 12.886 10.882 1.00 79.88 268 PHE A O 1
ATOM 2086 N N . LYS A 1 269 ? 11.662 14.714 11.223 1.00 58.97 269 LYS A N 1
ATOM 2087 C CA . LYS A 1 269 ? 11.921 14.503 12.652 1.00 58.97 269 LYS A CA 1
ATOM 2088 C C . LYS A 1 269 ? 10.674 14.833 13.471 1.00 58.97 269 LYS A C 1
ATOM 2090 O O . LYS A 1 269 ? 10.554 15.923 14.020 1.00 58.97 269 LYS A O 1
ATOM 2095 N N . THR A 1 270 ? 9.736 13.900 13.544 1.00 58.75 270 THR A N 1
ATOM 2096 C CA . THR A 1 270 ? 8.655 13.915 14.540 1.00 58.75 270 THR A CA 1
ATOM 2097 C C . THR A 1 270 ? 8.380 12.492 15.017 1.00 58.75 270 THR A C 1
ATOM 2099 O O . THR A 1 270 ? 8.873 11.544 14.416 1.00 58.75 270 THR A O 1
ATOM 2102 N N . ASP A 1 271 ? 7.601 12.355 16.093 1.00 66.81 271 ASP A N 1
ATOM 2103 C CA . ASP A 1 271 ? 7.293 11.130 16.857 1.00 66.81 271 ASP A CA 1
ATOM 2104 C C . ASP A 1 271 ? 6.569 9.999 16.078 1.00 66.81 271 ASP A C 1
ATOM 2106 O O . ASP A 1 271 ? 5.755 9.259 16.641 1.00 66.81 271 ASP A O 1
ATOM 2110 N N . VAL A 1 272 ? 6.745 9.901 14.762 1.00 80.62 272 VAL A N 1
ATOM 2111 C CA . VAL A 1 272 ? 6.260 8.808 13.912 1.00 80.62 272 VAL A CA 1
ATOM 2112 C C . VAL A 1 272 ? 7.319 7.711 13.899 1.00 80.62 272 VAL A C 1
ATOM 2114 O O . VAL A 1 272 ? 8.461 7.950 13.508 1.00 80.62 272 VAL A O 1
ATOM 2117 N N . ASP A 1 273 ? 6.938 6.502 14.308 1.00 86.81 273 ASP A N 1
ATOM 2118 C CA . ASP A 1 273 ? 7.816 5.335 14.220 1.00 86.81 273 ASP A CA 1
ATOM 2119 C C . ASP A 1 273 ? 7.929 4.924 12.748 1.00 86.81 273 ASP A C 1
ATOM 2121 O O . ASP A 1 273 ? 7.027 4.294 12.199 1.00 86.81 273 ASP A O 1
ATOM 2125 N N . THR A 1 274 ? 8.992 5.371 12.082 1.00 87.44 274 THR A N 1
ATOM 2126 C CA . THR A 1 274 ? 9.191 5.144 10.649 1.00 87.44 274 THR A CA 1
ATOM 2127 C C . THR A 1 274 ? 10.114 3.956 10.431 1.00 87.44 274 THR A C 1
ATOM 2129 O O . THR A 1 274 ? 11.256 3.960 10.890 1.00 87.44 274 THR A O 1
ATOM 2132 N N . ARG A 1 275 ? 9.650 2.969 9.663 1.00 88.62 275 ARG A N 1
ATOM 2133 C CA . ARG A 1 275 ? 10.410 1.770 9.297 1.00 88.62 275 ARG A CA 1
ATOM 2134 C C . ARG A 1 275 ? 10.546 1.689 7.786 1.00 88.62 275 ARG A C 1
ATOM 2136 O O . ARG A 1 275 ? 9.565 1.795 7.053 1.00 88.62 275 ARG A O 1
ATOM 2143 N N . ILE A 1 276 ? 11.771 1.512 7.313 1.00 88.31 276 ILE A N 1
ATOM 2144 C CA . ILE A 1 276 ? 12.082 1.422 5.885 1.00 88.31 276 ILE A CA 1
ATOM 2145 C C . ILE A 1 276 ? 12.461 -0.020 5.578 1.00 88.31 276 ILE A C 1
ATOM 2147 O O . ILE A 1 276 ? 13.347 -0.574 6.222 1.00 88.31 276 ILE A O 1
ATOM 2151 N N . VAL A 1 277 ? 11.814 -0.604 4.571 1.00 88.50 277 VAL A N 1
ATOM 2152 C CA . VAL A 1 277 ? 12.083 -1.978 4.130 1.00 88.50 277 VAL A CA 1
ATOM 2153 C C . VAL A 1 277 ? 12.735 -1.932 2.763 1.00 88.50 277 VAL A C 1
ATOM 2155 O O . VAL A 1 277 ? 12.109 -1.463 1.820 1.00 88.50 277 VAL A O 1
ATOM 2158 N N . VAL A 1 278 ? 13.970 -2.407 2.623 1.00 88.06 278 VAL A N 1
ATOM 2159 C CA . VAL A 1 278 ? 14.643 -2.466 1.318 1.00 88.06 278 VAL A CA 1
ATOM 2160 C C . VAL A 1 278 ? 14.457 -3.860 0.728 1.00 88.06 278 VAL A C 1
ATOM 2162 O O . VAL A 1 278 ? 14.970 -4.837 1.264 1.00 88.06 278 VAL A O 1
ATOM 2165 N N . LEU A 1 279 ? 13.717 -3.954 -0.374 1.00 86.50 279 LEU A N 1
ATOM 2166 C CA . LEU A 1 279 ? 13.393 -5.218 -1.033 1.00 86.50 279 LEU A CA 1
ATOM 2167 C C . LEU A 1 279 ? 14.241 -5.435 -2.297 1.00 86.50 279 LEU A C 1
ATOM 2169 O O . LEU A 1 279 ? 14.541 -4.472 -3.007 1.00 86.50 279 LEU A O 1
ATOM 2173 N N . PRO A 1 280 ? 14.599 -6.681 -2.644 1.00 85.69 280 PRO A N 1
ATOM 2174 C CA . PRO A 1 280 ? 15.093 -6.998 -3.982 1.00 85.69 280 PRO A CA 1
ATOM 2175 C C . PRO A 1 280 ? 13.965 -6.849 -5.025 1.00 85.69 280 PRO A C 1
ATOM 2177 O O . PRO A 1 280 ? 12.853 -6.402 -4.720 1.00 85.69 280 PRO A O 1
ATOM 2180 N N . ARG A 1 281 ? 14.235 -7.185 -6.291 1.00 84.19 281 ARG A N 1
ATOM 2181 C CA . ARG A 1 281 ? 13.227 -7.068 -7.353 1.00 84.19 281 ARG A CA 1
ATOM 2182 C C . ARG A 1 281 ? 12.049 -8.000 -7.071 1.00 84.19 281 ARG A C 1
ATOM 2184 O O . ARG A 1 281 ? 12.243 -9.192 -6.891 1.00 84.19 281 ARG A O 1
ATOM 2191 N N . ILE A 1 282 ? 10.823 -7.486 -7.099 1.00 85.38 282 ILE A N 1
ATOM 2192 C CA . ILE A 1 282 ? 9.641 -8.349 -6.977 1.00 85.38 282 ILE A CA 1
ATOM 2193 C C . ILE A 1 282 ? 9.318 -8.928 -8.357 1.00 85.38 282 ILE A C 1
ATOM 2195 O O . ILE A 1 282 ? 9.121 -8.161 -9.305 1.00 85.38 282 ILE A O 1
ATOM 2199 N N . ASP A 1 283 ? 9.257 -10.254 -8.468 1.00 80.44 283 ASP A N 1
ATOM 2200 C CA . ASP A 1 283 ? 8.928 -10.958 -9.713 1.00 80.44 283 ASP A CA 1
ATOM 2201 C C . ASP A 1 283 ? 7.639 -11.777 -9.562 1.00 80.44 283 ASP A C 1
ATOM 2203 O O . ASP A 1 283 ? 7.439 -12.466 -8.567 1.00 80.44 283 ASP A O 1
ATOM 2207 N N . THR A 1 284 ? 6.740 -11.672 -10.542 1.00 72.12 284 THR A N 1
ATOM 2208 C CA . THR A 1 284 ? 5.446 -12.372 -10.565 1.00 72.12 284 THR A CA 1
ATOM 2209 C C . THR A 1 284 ? 5.497 -13.720 -11.264 1.00 72.12 284 THR A C 1
ATOM 2211 O O . THR A 1 284 ? 4.547 -14.482 -11.146 1.00 72.12 284 THR A O 1
ATOM 2214 N N . LEU A 1 285 ? 6.548 -13.993 -12.042 1.00 65.19 285 LEU A N 1
ATOM 2215 C CA . LEU A 1 285 ? 6.663 -15.227 -12.826 1.00 65.19 285 LEU A CA 1
ATOM 2216 C C . LEU A 1 285 ? 7.203 -16.409 -12.018 1.00 65.19 285 LEU A C 1
ATOM 2218 O O . LEU A 1 285 ? 7.257 -17.521 -12.536 1.00 65.19 285 LEU A O 1
ATOM 2222 N N . ARG A 1 286 ? 7.628 -16.178 -10.776 1.00 55.41 286 ARG A N 1
ATOM 2223 C CA . ARG A 1 286 ? 8.156 -17.217 -9.897 1.00 55.41 286 ARG A CA 1
ATOM 2224 C C . ARG A 1 286 ? 7.256 -17.317 -8.677 1.00 55.41 286 ARG A C 1
ATOM 2226 O O . ARG A 1 286 ? 7.154 -16.372 -7.894 1.00 55.41 286 ARG A O 1
ATOM 2233 N N . GLU A 1 287 ? 6.547 -18.439 -8.584 1.00 48.72 287 GLU A N 1
ATOM 2234 C CA . GLU A 1 287 ? 5.776 -18.797 -7.398 1.00 48.72 287 GLU A CA 1
ATOM 2235 C C . GLU A 1 287 ? 6.700 -18.878 -6.179 1.00 48.72 287 GLU A C 1
ATOM 2237 O O . GLU A 1 287 ? 7.905 -19.075 -6.314 1.00 48.72 287 GLU A O 1
ATOM 2242 N N . SER A 1 288 ? 6.115 -18.666 -5.003 1.00 49.12 288 SER A N 1
ATOM 2243 C CA . SER A 1 288 ? 6.716 -18.555 -3.673 1.00 49.12 288 SER A CA 1
ATOM 2244 C C . SER A 1 288 ? 7.553 -19.784 -3.276 1.00 49.12 288 SER A C 1
ATOM 2246 O O . SER A 1 288 ? 7.204 -20.547 -2.380 1.00 49.12 288 SER A O 1
ATOM 2248 N N . SER A 1 289 ? 8.707 -19.979 -3.912 1.00 41.06 289 SER A N 1
ATOM 2249 C CA . SER A 1 289 ? 9.712 -20.973 -3.545 1.00 41.06 289 SER A CA 1
ATOM 2250 C C . SER A 1 289 ? 10.704 -20.383 -2.541 1.00 41.06 289 SER A C 1
ATOM 2252 O O . SER A 1 289 ? 11.893 -20.317 -2.815 1.00 41.06 289 SER A O 1
ATOM 2254 N N . GLY A 1 290 ? 10.194 -19.910 -1.398 1.00 38.81 290 GLY A N 1
ATOM 2255 C CA . GLY A 1 290 ? 10.869 -19.816 -0.092 1.00 38.81 290 GLY A CA 1
ATOM 2256 C C . GLY A 1 290 ? 12.360 -19.450 -0.008 1.00 38.81 290 GLY A C 1
ATOM 2257 O O . GLY A 1 290 ? 13.020 -19.891 0.930 1.00 38.81 290 GLY A O 1
ATOM 2258 N N . GLY A 1 291 ? 12.913 -18.667 -0.932 1.00 44.91 291 GLY A N 1
ATOM 2259 C CA . GLY A 1 291 ? 14.340 -18.375 -0.962 1.00 44.91 291 GLY A CA 1
ATOM 2260 C C . GLY A 1 291 ? 14.684 -17.218 -1.889 1.00 44.91 291 GLY A C 1
ATOM 2261 O O . GLY A 1 291 ? 14.104 -17.060 -2.962 1.00 44.91 291 GLY A O 1
ATOM 2262 N N . ILE A 1 292 ? 15.649 -16.402 -1.460 1.00 46.94 292 ILE A N 1
ATOM 2263 C CA . ILE A 1 292 ? 16.371 -15.483 -2.341 1.00 46.94 292 ILE A CA 1
ATOM 2264 C C . ILE A 1 292 ? 17.156 -16.367 -3.314 1.00 46.94 292 ILE A C 1
ATOM 2266 O O . ILE A 1 292 ? 18.198 -16.913 -2.957 1.00 46.94 292 ILE A O 1
ATOM 2270 N N . GLU A 1 293 ? 16.643 -16.564 -4.524 1.00 41.09 293 GLU A N 1
ATOM 2271 C CA . GLU A 1 293 ? 17.413 -17.229 -5.571 1.00 41.09 293 GLU A CA 1
ATOM 2272 C C . GLU A 1 293 ? 18.414 -16.235 -6.162 1.00 41.09 293 GLU A C 1
ATOM 2274 O O . GLU A 1 293 ? 18.051 -15.193 -6.708 1.00 41.09 293 GLU A O 1
ATOM 2279 N N . VAL A 1 294 ? 19.695 -16.578 -6.058 1.00 43.16 294 VAL A N 1
ATOM 2280 C CA . VAL A 1 294 ? 20.786 -15.906 -6.759 1.00 43.16 294 VAL A CA 1
ATOM 2281 C C . VAL A 1 294 ? 21.032 -16.689 -8.048 1.00 43.16 294 VAL A C 1
ATOM 2283 O O . VAL A 1 294 ? 21.494 -17.824 -7.981 1.00 43.16 294 VAL A O 1
ATOM 2286 N N . ILE A 1 295 ? 20.734 -16.118 -9.222 1.00 42.91 295 ILE A N 1
ATOM 2287 C CA . ILE A 1 295 ? 21.246 -16.683 -10.486 1.00 42.91 295 ILE A CA 1
ATOM 2288 C C . ILE A 1 295 ? 22.646 -16.125 -10.698 1.00 42.91 295 ILE A C 1
ATOM 2290 O O . ILE A 1 295 ? 22.824 -14.924 -10.910 1.00 42.91 295 ILE A O 1
ATOM 2294 N N . GLU A 1 296 ? 23.630 -17.013 -10.646 1.00 36.34 296 GLU A N 1
ATOM 2295 C CA . GLU A 1 296 ? 24.906 -16.814 -11.323 1.00 36.34 296 GLU A CA 1
ATOM 2296 C C . GLU A 1 296 ? 24.655 -17.076 -12.810 1.00 36.34 296 GLU A C 1
ATOM 2298 O O . GLU A 1 296 ? 24.224 -18.168 -13.190 1.00 36.34 296 GLU A O 1
ATOM 2303 N N . GLY A 1 297 ? 24.807 -16.048 -13.644 1.00 36.28 297 GLY A N 1
ATOM 2304 C CA . GLY A 1 297 ? 24.668 -16.221 -15.078 1.00 36.28 297 GLY A CA 1
ATOM 2305 C C . GLY A 1 297 ? 25.836 -17.045 -15.618 1.00 36.28 297 GLY A C 1
ATOM 2306 O O . GLY A 1 297 ? 26.990 -16.949 -15.193 1.00 36.28 297 GLY A O 1
ATOM 2307 N N . LEU A 1 298 ? 25.501 -17.946 -16.534 1.00 39.19 298 LEU A N 1
ATOM 2308 C CA . LEU A 1 298 ? 26.473 -18.663 -17.337 1.00 39.19 298 LEU A CA 1
ATOM 2309 C C . LEU A 1 298 ? 26.837 -17.785 -18.536 1.00 39.19 298 LEU A C 1
ATOM 2311 O O . LEU A 1 298 ? 26.102 -17.743 -19.518 1.00 39.19 298 LEU A O 1
ATOM 2315 N N . GLY A 1 299 ? 28.021 -17.176 -18.467 1.00 36.25 299 GLY A N 1
ATOM 2316 C CA . GLY A 1 299 ? 28.903 -17.011 -19.622 1.00 36.25 299 GLY A CA 1
ATOM 2317 C C . GLY A 1 299 ? 28.863 -15.665 -20.348 1.00 36.25 299 GLY A C 1
ATOM 2318 O O . GLY A 1 299 ? 28.065 -15.451 -21.255 1.00 36.25 299 GLY A O 1
ATOM 2319 N N . GLY A 1 300 ? 29.864 -14.833 -20.060 1.00 36.66 300 GLY A N 1
ATOM 2320 C CA . GLY A 1 300 ? 30.313 -13.747 -20.932 1.00 36.66 300 GLY A CA 1
ATOM 2321 C C . GLY A 1 300 ? 31.184 -12.754 -20.170 1.00 36.66 300 GLY A C 1
ATOM 2322 O O . GLY A 1 300 ? 30.727 -12.164 -19.200 1.00 36.66 300 GLY A O 1
ATOM 2323 N N . GLU A 1 301 ? 32.447 -12.594 -20.570 1.00 46.06 301 GLU A N 1
ATOM 2324 C CA . GLU A 1 301 ? 33.411 -11.680 -19.943 1.00 46.06 301 GLU A CA 1
ATOM 2325 C C . GLU A 1 301 ? 32.890 -10.231 -19.924 1.00 46.06 301 GLU A C 1
ATOM 2327 O O . GLU A 1 301 ? 32.947 -9.496 -20.906 1.00 46.06 301 GLU A O 1
ATOM 2332 N N . GLY A 1 302 ? 32.356 -9.839 -18.771 1.00 44.34 302 GLY A N 1
ATOM 2333 C CA . GLY A 1 302 ? 31.812 -8.520 -18.477 1.00 44.34 302 GLY A CA 1
ATOM 2334 C C . GLY A 1 302 ? 30.966 -8.644 -17.220 1.00 44.34 302 GLY A C 1
ATOM 2335 O O . GLY A 1 302 ? 29.809 -9.026 -17.315 1.00 44.34 302 GLY A O 1
ATOM 2336 N N . GLY A 1 303 ? 31.580 -8.416 -16.051 1.00 39.12 303 GLY A N 1
ATOM 2337 C CA . GLY A 1 303 ? 31.055 -8.768 -14.723 1.00 39.12 303 GLY A CA 1
ATOM 2338 C C . GLY A 1 303 ? 29.531 -8.693 -14.598 1.00 39.12 303 GLY A C 1
ATOM 2339 O O . GLY A 1 303 ? 28.959 -7.605 -14.560 1.00 39.12 303 GLY A O 1
ATOM 2340 N N . GLU A 1 304 ? 28.885 -9.860 -14.547 1.00 44.22 304 GLU A N 1
ATOM 2341 C CA . GLU A 1 304 ? 27.432 -9.961 -14.464 1.00 44.22 304 GLU A CA 1
ATOM 2342 C C . GLU A 1 304 ? 26.929 -9.464 -13.108 1.00 44.22 304 GLU A C 1
ATOM 2344 O O . GLU A 1 304 ? 27.257 -9.985 -12.039 1.00 44.22 304 GLU A O 1
ATOM 2349 N N . GLU A 1 305 ? 26.096 -8.431 -13.161 1.00 50.44 305 GLU A N 1
ATOM 2350 C CA . GLU A 1 305 ? 25.398 -7.887 -12.009 1.00 50.44 305 GLU A CA 1
ATOM 2351 C C . GLU A 1 305 ? 24.366 -8.920 -11.510 1.00 50.44 305 GLU A C 1
ATOM 2353 O O . GLU A 1 305 ? 23.355 -9.176 -12.171 1.00 50.44 305 GLU A O 1
ATOM 2358 N N . ARG A 1 306 ? 24.622 -9.540 -10.346 1.00 55.38 306 ARG A N 1
ATOM 2359 C CA . ARG A 1 306 ? 23.684 -10.469 -9.688 1.00 55.38 306 ARG A CA 1
ATOM 2360 C C . ARG A 1 306 ? 22.366 -9.750 -9.408 1.00 55.38 306 ARG A C 1
ATOM 2362 O O . ARG A 1 306 ? 22.296 -8.874 -8.545 1.00 55.38 306 ARG A O 1
ATOM 2369 N N . LYS A 1 307 ? 21.306 -10.128 -10.121 1.00 59.81 307 LYS A N 1
ATOM 2370 C CA . LYS A 1 307 ? 19.953 -9.625 -9.862 1.00 59.81 307 LYS A CA 1
ATOM 2371 C C . LYS A 1 307 ? 19.300 -10.525 -8.825 1.00 59.81 307 LYS A C 1
ATOM 2373 O O . LYS A 1 307 ? 19.026 -11.679 -9.107 1.00 59.81 307 LYS A O 1
ATOM 2378 N N . GLU A 1 308 ? 19.066 -9.995 -7.633 1.00 73.94 308 GLU A N 1
ATOM 2379 C CA . GLU A 1 308 ? 18.270 -10.666 -6.603 1.00 73.94 308 GLU A CA 1
ATOM 2380 C C . GLU A 1 308 ? 16.780 -10.399 -6.865 1.00 73.94 308 GLU A C 1
ATOM 2382 O O . GLU A 1 308 ? 16.389 -9.253 -7.134 1.00 73.94 308 GLU A O 1
ATOM 2387 N N . TRP A 1 309 ? 15.938 -11.428 -6.752 1.00 78.94 309 TRP A N 1
ATOM 2388 C CA . TRP A 1 309 ? 14.479 -11.283 -6.770 1.00 78.94 309 TRP A CA 1
ATOM 2389 C C . TRP A 1 309 ? 13.807 -11.938 -5.570 1.00 78.94 309 TRP A C 1
ATOM 2391 O O . TRP A 1 309 ? 14.401 -12.719 -4.831 1.00 78.94 309 TRP A O 1
ATOM 2401 N N . ILE A 1 310 ? 12.537 -11.589 -5.389 1.00 84.50 310 ILE A N 1
ATOM 2402 C CA . ILE A 1 310 ? 11.653 -12.137 -4.372 1.00 84.50 310 ILE A CA 1
ATOM 2403 C C . ILE A 1 310 ? 10.231 -12.274 -4.923 1.00 84.50 310 ILE A C 1
ATOM 2405 O O . ILE A 1 310 ? 9.765 -11.430 -5.695 1.00 84.50 310 ILE A O 1
ATOM 2409 N N . GLY A 1 311 ? 9.530 -13.327 -4.505 1.00 86.69 311 GLY A N 1
ATOM 2410 C CA . GLY A 1 311 ? 8.109 -13.482 -4.792 1.00 86.69 311 GLY A CA 1
ATOM 2411 C C . GLY A 1 311 ? 7.266 -12.420 -4.066 1.00 86.69 311 GLY A C 1
ATOM 2412 O O . GLY A 1 311 ? 7.636 -11.951 -2.985 1.00 86.69 311 GLY A O 1
ATOM 2413 N N . PRO A 1 312 ? 6.105 -12.021 -4.607 1.00 89.06 312 PRO A N 1
ATOM 2414 C CA . PRO A 1 312 ? 5.275 -10.977 -4.006 1.00 89.06 312 PRO A CA 1
ATOM 2415 C C . PRO A 1 312 ? 4.713 -11.366 -2.630 1.00 89.06 312 PRO A C 1
ATOM 2417 O O . PRO A 1 312 ? 4.541 -10.498 -1.775 1.00 89.06 312 PRO A O 1
ATOM 2420 N N . GLU A 1 313 ? 4.463 -12.655 -2.386 1.00 88.88 313 GLU A N 1
ATOM 2421 C CA . GLU A 1 313 ? 4.008 -13.155 -1.082 1.00 88.88 313 GLU A CA 1
ATOM 2422 C C . GLU A 1 313 ? 5.110 -13.119 -0.018 1.00 88.88 313 GLU A C 1
ATOM 2424 O O . GLU A 1 313 ? 4.843 -12.769 1.132 1.00 88.88 313 GLU A O 1
ATOM 2429 N N . ASP A 1 314 ? 6.346 -13.451 -0.389 1.00 88.69 314 ASP A N 1
ATOM 2430 C CA . ASP A 1 314 ? 7.498 -13.382 0.514 1.00 88.69 314 ASP A CA 1
ATOM 2431 C C . ASP A 1 314 ? 7.852 -11.925 0.825 1.00 88.69 314 ASP A C 1
ATOM 2433 O O . ASP A 1 314 ? 8.053 -11.567 1.983 1.00 88.69 314 ASP A O 1
ATOM 2437 N N . ALA A 1 315 ? 7.811 -11.046 -0.182 1.00 90.38 315 ALA A N 1
ATOM 2438 C CA . ALA A 1 315 ? 7.981 -9.609 0.016 1.00 90.38 315 ALA A CA 1
ATOM 2439 C C . ALA A 1 315 ? 6.932 -9.037 0.983 1.00 90.38 315 ALA A C 1
ATOM 2441 O O . ALA A 1 315 ? 7.271 -8.271 1.884 1.00 90.38 315 ALA A O 1
ATOM 2442 N N . ALA A 1 316 ? 5.664 -9.430 0.830 1.00 92.12 316 ALA A N 1
ATOM 2443 C CA . ALA A 1 316 ? 4.591 -9.034 1.736 1.00 92.12 316 ALA A CA 1
ATOM 2444 C C . ALA A 1 316 ? 4.819 -9.533 3.173 1.00 92.12 316 ALA A C 1
ATOM 2446 O O . ALA A 1 316 ? 4.595 -8.777 4.119 1.00 92.12 316 ALA A O 1
ATOM 2447 N N . ARG A 1 317 ? 5.283 -10.780 3.344 1.00 90.12 317 ARG A N 1
ATOM 2448 C CA . ARG A 1 317 ? 5.613 -11.348 4.661 1.00 90.12 317 ARG A CA 1
ATOM 2449 C C . ARG A 1 317 ? 6.741 -10.583 5.344 1.00 90.12 317 ARG A C 1
ATOM 2451 O O . ARG A 1 317 ? 6.550 -10.142 6.471 1.00 90.12 317 ARG A O 1
ATOM 2458 N N . ILE A 1 318 ? 7.841 -10.327 4.638 1.00 88.94 318 ILE A N 1
ATOM 2459 C CA . ILE A 1 318 ? 8.974 -9.540 5.150 1.00 88.94 318 ILE A CA 1
ATOM 2460 C C . ILE A 1 318 ? 8.529 -8.141 5.592 1.00 88.94 318 ILE A C 1
ATOM 2462 O O . ILE A 1 318 ? 8.884 -7.678 6.674 1.00 88.94 318 ILE A O 1
ATOM 2466 N N . VAL A 1 319 ? 7.737 -7.457 4.758 1.00 89.81 319 VAL A N 1
ATOM 2467 C CA . VAL A 1 319 ? 7.241 -6.108 5.068 1.00 89.81 319 VAL A CA 1
ATOM 2468 C C . VAL A 1 319 ? 6.370 -6.110 6.327 1.00 89.81 319 VAL A C 1
ATOM 2470 O O . VAL A 1 319 ? 6.478 -5.189 7.133 1.00 89.81 319 VAL A O 1
ATOM 2473 N N . MET A 1 320 ? 5.543 -7.142 6.517 1.00 89.19 320 MET A N 1
ATOM 2474 C CA . MET A 1 320 ? 4.718 -7.304 7.716 1.00 89.19 320 MET A CA 1
ATOM 2475 C C . MET A 1 320 ? 5.547 -7.677 8.956 1.00 89.19 320 MET A C 1
ATOM 2477 O O . MET A 1 320 ? 5.274 -7.187 10.045 1.00 89.19 320 MET A O 1
ATOM 2481 N N . GLU A 1 321 ? 6.563 -8.530 8.834 1.00 85.38 321 GLU A N 1
ATOM 2482 C CA . GLU A 1 321 ? 7.415 -8.925 9.967 1.00 85.38 321 GLU A CA 1
ATOM 2483 C C . GLU A 1 321 ? 8.211 -7.747 10.534 1.00 85.38 321 GLU A C 1
ATOM 2485 O O . GLU A 1 321 ? 8.398 -7.658 11.747 1.00 85.38 321 GLU A O 1
ATOM 2490 N N . ILE A 1 322 ? 8.569 -6.774 9.693 1.00 78.81 322 ILE A N 1
ATOM 2491 C CA . ILE A 1 322 ? 9.200 -5.520 10.129 1.00 78.81 322 ILE A CA 1
ATOM 2492 C C . ILE A 1 322 ? 8.281 -4.673 11.010 1.00 78.81 322 ILE A C 1
ATOM 2494 O O . ILE A 1 322 ? 8.774 -3.839 11.760 1.00 78.81 322 ILE A O 1
ATOM 2498 N N . GLU A 1 323 ? 6.962 -4.875 10.991 1.00 68.75 323 GLU A N 1
ATOM 2499 C CA . GLU A 1 323 ? 6.053 -4.292 11.989 1.00 68.75 323 GLU A CA 1
ATOM 2500 C C . GLU A 1 323 ? 6.286 -4.892 13.387 1.00 68.75 323 GLU A C 1
ATOM 2502 O O . GLU A 1 323 ? 6.167 -4.198 14.400 1.00 68.75 323 GLU A O 1
ATOM 2507 N N . ARG A 1 324 ? 6.659 -6.175 13.454 1.00 65.94 324 ARG A N 1
ATOM 2508 C CA . ARG A 1 324 ? 6.797 -6.940 14.700 1.00 65.94 324 ARG A CA 1
ATOM 2509 C C . ARG A 1 324 ? 8.189 -6.821 15.313 1.00 65.94 324 ARG A C 1
ATOM 2511 O O . ARG A 1 324 ? 8.281 -6.725 16.532 1.00 65.94 324 ARG A O 1
ATOM 2518 N N . ASP A 1 325 ? 9.229 -6.743 14.484 1.00 56.25 325 ASP A N 1
ATOM 2519 C CA . ASP A 1 325 ? 10.617 -6.604 14.926 1.00 56.25 325 ASP A CA 1
ATOM 2520 C C . ASP A 1 325 ? 11.217 -5.246 14.547 1.00 56.25 325 ASP A C 1
ATOM 2522 O O . ASP A 1 325 ? 11.275 -4.853 13.383 1.00 56.25 325 ASP A O 1
ATOM 2526 N N . SER A 1 326 ? 11.751 -4.540 15.544 1.00 41.91 326 SER A N 1
ATOM 2527 C CA . SER A 1 326 ? 12.437 -3.247 15.392 1.00 41.91 326 SER A CA 1
ATOM 2528 C C . SER A 1 326 ? 13.768 -3.332 14.622 1.00 41.91 326 SER A C 1
ATOM 2530 O O . SER A 1 326 ? 14.429 -2.311 14.432 1.00 41.91 326 SER A O 1
ATOM 2532 N N . THR A 1 327 ? 14.195 -4.533 14.210 1.00 34.91 327 THR A N 1
ATOM 2533 C CA . THR A 1 327 ? 15.584 -4.817 13.819 1.00 34.91 327 THR A CA 1
ATOM 2534 C C . THR A 1 327 ? 15.676 -5.805 12.652 1.00 34.91 327 THR A C 1
ATOM 2536 O O . THR A 1 327 ? 16.318 -6.844 12.765 1.00 34.91 327 THR A O 1
ATOM 2539 N N . ILE A 1 328 ? 15.074 -5.504 11.501 1.00 38.31 328 ILE A N 1
ATOM 2540 C CA . ILE A 1 328 ? 15.373 -6.256 10.270 1.00 38.31 328 ILE A CA 1
ATOM 2541 C C . ILE A 1 328 ? 15.921 -5.286 9.225 1.00 38.31 328 ILE A C 1
ATOM 2543 O O . ILE A 1 328 ? 15.188 -4.603 8.515 1.00 38.31 328 ILE A O 1
ATOM 2547 N N . ILE A 1 329 ? 17.251 -5.227 9.147 1.00 36.84 329 ILE A N 1
ATOM 2548 C CA . ILE A 1 329 ? 17.968 -4.653 8.008 1.00 36.84 329 ILE A CA 1
ATOM 2549 C C . ILE A 1 329 ? 18.309 -5.828 7.100 1.00 36.84 329 ILE A C 1
ATOM 2551 O O . ILE A 1 329 ? 19.276 -6.547 7.353 1.00 36.84 329 ILE A O 1
ATOM 2555 N N . ILE A 1 330 ? 17.520 -6.036 6.048 1.00 36.78 330 ILE A N 1
ATOM 2556 C CA . ILE A 1 330 ? 17.926 -6.940 4.971 1.00 36.78 330 ILE A CA 1
ATOM 2557 C C . ILE A 1 330 ? 19.002 -6.203 4.174 1.00 36.78 330 ILE A C 1
ATOM 2559 O O . ILE A 1 330 ? 18.706 -5.238 3.468 1.00 36.78 330 ILE A O 1
ATOM 2563 N N . LYS A 1 331 ? 20.261 -6.604 4.376 1.00 32.09 331 LYS A N 1
ATOM 2564 C CA . LYS A 1 331 ? 21.394 -6.162 3.553 1.00 32.09 331 LYS A CA 1
ATOM 2565 C C . LYS A 1 331 ? 21.306 -6.770 2.155 1.00 32.09 331 LYS A C 1
ATOM 2567 O O . LYS A 1 331 ? 20.835 -7.918 2.013 1.00 32.09 331 LYS A O 1
#